Protein AF-A0AAE1AFQ8-F1 (afdb_monomer_lite)

Secondary structure (DSSP, 8-state):
--------B-TTS-TT------S------B-SSEEEES-EEEES-EEEPTT-EEEESSEEEE--EEE-TT-EEEESSEEE---EEE-TT-EEEESSEEE---EEE-TT-EEEESSEEE---EEE-TT-EEEESSEEE---EEE-TT-EEEESSEEE---EEE-TT-EEEESSEEE------EE--

Sequence (185 aa):
MKSLQIQDVSCSQSQGRELLFPLEPDVTNVQCSCINYRHQLKSGEAHVAPGASINYRHQLKSGEAHVAPGASINYRHQLKSGEAHVAPGASINYRHQLKSGEAHVAPGASINYRHQLESGEAHVAPGASINYRHQLKSGEAHVAPGASINYRHQLESGEAHVAPGASINYRHQLQASLGTFTSSQ

pLDDT: mean 79.49, std 20.57, range [28.45, 98.38]

Organism: NCBI:txid231223

Foldseek 3Di:
DDDPAPAEDDQVNAVPDQPPDDDDRQPQEYPHQEHEHAEDEEHAEEEYDANHEYEYAYYEEYAEYEAEANYEYEYAYYEEYHEYEAEANYEYEYAYYEEYHEYEAYANYEYEYAYYEEYEEYEAYANYEYEYAAYEEYEEYEWYANYEYEYAEYEEYYAYEHEPNYYYYYNYYNDYDPHPHPYDD

Structure (mmCIF, N/CA/C/O backbone):
data_AF-A0AAE1AFQ8-F1
#
_entry.id   AF-A0AAE1AFQ8-F1
#
loop_
_atom_site.group_PDB
_atom_site.id
_atom_site.type_symbol
_atom_site.label_atom_id
_atom_site.label_alt_id
_atom_site.label_comp_id
_atom_site.label_asym_id
_atom_site.label_entity_id
_atom_site.label_seq_id
_atom_site.pdbx_PDB_ins_code
_atom_site.Cartn_x
_atom_site.Cartn_y
_atom_site.Cartn_z
_atom_site.occupancy
_atom_site.B_iso_or_equiv
_atom_site.auth_seq_id
_atom_site.auth_comp_id
_atom_site.auth_asym_id
_atom_site.auth_atom_id
_atom_site.pdbx_PDB_model_num
ATOM 1 N N . MET A 1 1 ? 37.938 11.610 6.599 1.00 33.34 1 MET A N 1
ATOM 2 C CA . MET A 1 1 ? 37.429 10.294 6.154 1.00 33.34 1 MET A CA 1
ATOM 3 C C . MET A 1 1 ? 36.402 10.560 5.067 1.00 33.34 1 MET A C 1
ATOM 5 O O . MET A 1 1 ? 35.443 11.265 5.340 1.00 33.34 1 MET A O 1
ATOM 9 N N . LYS A 1 2 ? 36.670 10.152 3.821 1.00 28.45 2 LYS A N 1
ATOM 10 C CA . LYS A 1 2 ? 35.786 10.434 2.680 1.00 28.45 2 LYS A CA 1
ATOM 11 C C . LYS A 1 2 ? 34.570 9.506 2.754 1.00 28.45 2 LYS A C 1
ATOM 13 O O . LYS A 1 2 ? 34.752 8.294 2.821 1.00 28.45 2 LYS A O 1
ATOM 18 N N . SER A 1 3 ? 33.373 10.091 2.786 1.00 29.91 3 SER A N 1
ATOM 19 C CA . SER A 1 3 ? 32.106 9.367 2.663 1.00 29.91 3 SER A CA 1
ATOM 20 C C . SER A 1 3 ? 32.061 8.687 1.293 1.00 29.91 3 SER A C 1
ATOM 22 O O . SER A 1 3 ? 32.299 9.336 0.274 1.00 29.91 3 SER A O 1
ATOM 24 N N . LEU A 1 4 ? 31.841 7.374 1.272 1.00 32.00 4 LEU A N 1
ATOM 25 C CA . LEU A 1 4 ? 31.680 6.596 0.047 1.00 32.00 4 LEU A CA 1
ATOM 26 C C . LEU A 1 4 ? 30.199 6.675 -0.336 1.00 32.00 4 LEU A C 1
ATOM 28 O O . LEU A 1 4 ? 29.401 5.835 0.069 1.00 32.00 4 LEU A O 1
ATOM 32 N N . GLN A 1 5 ? 29.821 7.722 -1.071 1.00 34.59 5 GLN A N 1
ATOM 33 C CA . GLN A 1 5 ? 28.485 7.800 -1.651 1.00 34.59 5 GLN A CA 1
ATOM 34 C C . GLN A 1 5 ? 28.372 6.754 -2.763 1.00 34.59 5 GLN A C 1
ATOM 36 O O . GLN A 1 5 ? 29.058 6.845 -3.781 1.00 34.59 5 GLN A O 1
ATOM 41 N N . ILE A 1 6 ? 27.535 5.735 -2.565 1.00 43.38 6 ILE A N 1
ATOM 42 C CA . ILE A 1 6 ? 27.155 4.815 -3.641 1.00 43.38 6 ILE A CA 1
ATOM 43 C C . ILE A 1 6 ? 26.046 5.518 -4.425 1.00 43.38 6 ILE A C 1
ATOM 45 O O . ILE A 1 6 ? 24.869 5.341 -4.135 1.00 43.38 6 ILE A O 1
ATOM 49 N N . GLN A 1 7 ? 26.453 6.373 -5.364 1.00 39.41 7 GLN A N 1
ATOM 50 C CA . GLN A 1 7 ? 25.541 7.237 -6.123 1.00 39.41 7 GLN A CA 1
ATOM 51 C C . GLN A 1 7 ? 24.680 6.458 -7.129 1.00 39.41 7 GLN A C 1
ATOM 53 O O . GLN A 1 7 ? 23.561 6.879 -7.395 1.00 39.41 7 GLN A O 1
ATOM 58 N N . ASP A 1 8 ? 25.139 5.286 -7.587 1.00 43.97 8 ASP A N 1
ATOM 59 C CA . ASP A 1 8 ? 24.421 4.434 -8.538 1.00 43.97 8 ASP A CA 1
ATOM 60 C C . ASP A 1 8 ? 24.677 2.948 -8.244 1.00 43.97 8 ASP A C 1
ATOM 62 O O . ASP A 1 8 ? 25.793 2.445 -8.406 1.00 43.97 8 ASP A O 1
ATOM 66 N N . VAL A 1 9 ? 23.641 2.202 -7.847 1.00 52.12 9 VAL A N 1
ATOM 67 C CA . VAL A 1 9 ? 23.709 0.731 -7.875 1.00 52.12 9 VAL A CA 1
ATOM 68 C C . VAL A 1 9 ? 23.332 0.288 -9.288 1.00 52.12 9 VAL A C 1
ATOM 70 O O . VAL A 1 9 ? 22.155 0.152 -9.618 1.00 52.12 9 VAL A O 1
ATOM 73 N N . SER A 1 10 ? 24.339 0.089 -10.139 1.00 43.41 10 SER A N 1
ATOM 74 C CA . SER A 1 10 ? 24.179 -0.475 -11.484 1.00 43.41 10 SER A CA 1
ATOM 75 C C . SER A 1 10 ? 24.107 -2.011 -11.440 1.00 43.41 10 SER A C 1
ATOM 77 O O . SER A 1 10 ? 24.691 -2.660 -10.569 1.00 43.41 10 SER A O 1
ATOM 79 N N . CYS A 1 11 ? 23.366 -2.606 -12.385 1.00 43.12 11 CYS A N 1
ATOM 80 C CA . CYS A 1 11 ? 22.942 -4.019 -12.402 1.00 43.12 11 CYS A CA 1
ATOM 81 C C . CYS A 1 11 ? 24.078 -5.064 -12.309 1.00 43.12 11 CYS A C 1
ATOM 83 O O . CYS A 1 11 ? 23.817 -6.230 -12.018 1.00 43.12 11 CYS A O 1
ATOM 85 N N . SER A 1 12 ? 25.338 -4.669 -12.514 1.00 39.94 12 SER A N 1
ATOM 86 C CA . SER A 1 12 ? 26.510 -5.540 -12.371 1.00 39.94 12 SER A CA 1
ATOM 87 C C . SER A 1 12 ? 26.976 -5.735 -10.919 1.00 39.94 12 SER A C 1
ATOM 89 O O . SER A 1 12 ? 27.706 -6.685 -10.649 1.00 39.94 12 SER A O 1
ATOM 91 N N . GLN A 1 13 ? 26.555 -4.886 -9.970 1.00 44.22 13 GLN A N 1
ATOM 92 C CA . GLN A 1 13 ? 26.964 -4.966 -8.556 1.00 44.22 13 GLN A CA 1
ATOM 93 C C . GLN A 1 13 ? 25.905 -5.577 -7.617 1.00 44.22 13 GLN A C 1
ATOM 95 O O . GLN A 1 13 ? 26.198 -5.811 -6.442 1.00 44.22 13 GLN A O 1
ATOM 100 N N . SER A 1 14 ? 24.683 -5.829 -8.103 1.00 42.78 14 SER A N 1
ATOM 101 C CA . SER A 1 14 ? 23.521 -6.202 -7.277 1.00 42.78 14 SER A CA 1
ATOM 102 C C . SER A 1 14 ? 23.152 -7.691 -7.297 1.00 42.78 14 SER A C 1
ATOM 104 O O . SER A 1 14 ? 22.387 -8.130 -6.434 1.00 42.78 14 SER A O 1
ATOM 106 N N . GLN A 1 15 ? 23.715 -8.503 -8.203 1.00 32.16 15 GLN A N 1
ATOM 107 C CA . GLN A 1 15 ? 23.549 -9.959 -8.141 1.00 32.16 15 GLN A CA 1
ATOM 108 C C . GLN A 1 15 ? 24.309 -10.524 -6.928 1.00 32.16 15 GLN A C 1
ATOM 110 O O . GLN A 1 15 ? 25.513 -10.750 -6.969 1.00 32.16 15 GLN A O 1
ATOM 115 N N . GLY A 1 16 ? 23.588 -10.748 -5.825 1.00 39.44 16 GLY A N 1
ATOM 116 C CA . GLY A 1 16 ? 24.068 -11.530 -4.680 1.00 39.44 16 GLY A CA 1
ATOM 117 C C . GLY A 1 16 ? 24.712 -10.751 -3.530 1.00 39.44 16 GLY A C 1
ATOM 118 O O . GLY A 1 16 ? 25.248 -11.375 -2.616 1.00 39.44 16 GLY A O 1
ATOM 119 N N . ARG A 1 17 ? 24.658 -9.413 -3.511 1.00 42.94 17 ARG A N 1
ATOM 120 C CA . ARG A 1 17 ? 25.245 -8.638 -2.407 1.00 42.94 17 ARG A CA 1
ATOM 121 C C . ARG A 1 17 ? 24.265 -8.498 -1.236 1.00 42.94 17 ARG A C 1
ATOM 123 O O . ARG A 1 17 ? 23.442 -7.589 -1.198 1.00 42.94 17 ARG A O 1
ATOM 130 N N . GLU A 1 18 ? 24.386 -9.380 -0.242 1.00 42.50 18 GLU A N 1
ATOM 131 C CA . GLU A 1 18 ? 23.942 -9.077 1.124 1.00 42.50 18 GLU A CA 1
ATOM 132 C C . GLU A 1 18 ? 24.787 -7.897 1.634 1.00 42.50 18 GLU A C 1
ATOM 134 O O . GLU A 1 18 ? 25.893 -8.086 2.138 1.00 42.50 18 GLU A O 1
ATOM 139 N N . LEU A 1 19 ? 24.315 -6.659 1.450 1.00 48.16 19 LEU A N 1
ATOM 140 C CA . LEU A 1 19 ? 24.984 -5.473 1.990 1.00 48.16 19 LEU A CA 1
ATOM 141 C C . LEU A 1 19 ? 24.874 -5.493 3.521 1.00 48.16 19 LEU A C 1
ATOM 143 O O . LEU A 1 19 ? 23.916 -4.995 4.111 1.00 48.16 19 LEU A O 1
ATOM 147 N N . LEU A 1 20 ? 25.849 -6.133 4.161 1.00 38.22 20 LEU A N 1
ATOM 148 C CA . LEU A 1 20 ? 25.987 -6.236 5.606 1.00 38.22 20 LEU A CA 1
ATOM 149 C C . LEU A 1 20 ? 26.914 -5.118 6.115 1.00 38.22 20 LEU A C 1
ATOM 151 O O . LEU A 1 20 ? 28.047 -5.393 6.484 1.00 38.22 20 LEU A O 1
ATOM 155 N N . PHE A 1 21 ? 26.397 -3.879 6.156 1.00 36.19 21 PHE A N 1
ATOM 156 C CA . PHE A 1 21 ? 26.989 -2.681 6.804 1.00 36.19 21 PHE A CA 1
ATOM 157 C C . PHE A 1 21 ? 28.347 -2.177 6.233 1.00 36.19 21 PHE A C 1
ATOM 159 O O . PHE A 1 21 ? 29.116 -2.970 5.700 1.00 36.19 21 PHE A O 1
ATOM 166 N N . PRO A 1 22 ? 28.660 -0.854 6.267 1.00 42.56 22 PRO A N 1
ATOM 167 C CA . PRO A 1 22 ? 28.392 0.116 7.335 1.00 42.56 22 PRO A CA 1
ATOM 168 C C . PRO A 1 22 ? 27.502 1.314 6.942 1.00 42.56 22 PRO A C 1
ATOM 170 O O . PRO A 1 22 ? 27.161 1.511 5.785 1.00 42.56 22 PRO A O 1
ATOM 173 N N . LEU A 1 23 ? 27.096 2.049 7.985 1.00 37.69 23 LEU A N 1
ATOM 174 C CA . LEU A 1 23 ? 26.565 3.421 8.049 1.00 37.69 23 LEU A CA 1
ATOM 175 C C . LEU A 1 23 ? 26.447 4.171 6.699 1.00 37.69 23 LEU A C 1
ATOM 177 O O . LEU A 1 23 ? 27.452 4.583 6.137 1.00 37.69 23 LEU A O 1
ATOM 181 N N . GLU A 1 24 ? 25.197 4.383 6.271 1.00 47.28 24 GLU A N 1
ATOM 182 C CA . GLU A 1 24 ? 24.748 5.310 5.213 1.00 47.28 24 GLU A CA 1
ATOM 183 C C . GLU A 1 24 ? 25.370 5.139 3.812 1.00 47.28 24 GLU A C 1
ATOM 185 O O . GLU A 1 24 ? 26.280 5.869 3.429 1.00 47.28 24 GLU A O 1
ATOM 190 N N . PRO A 1 25 ? 24.768 4.301 2.952 1.00 46.91 25 PRO A N 1
ATOM 191 C CA . PRO A 1 25 ? 24.551 4.684 1.571 1.00 46.91 25 PRO A CA 1
ATOM 192 C C . PRO A 1 25 ? 23.198 5.405 1.483 1.00 46.91 25 PRO A C 1
ATOM 194 O O . PRO A 1 25 ? 22.146 4.778 1.645 1.00 46.91 25 PRO A O 1
ATOM 197 N N . ASP A 1 26 ? 23.215 6.715 1.239 1.00 47.41 26 ASP A N 1
ATOM 198 C CA . ASP A 1 26 ? 22.083 7.354 0.566 1.00 47.41 26 ASP A CA 1
ATOM 199 C C . ASP A 1 26 ? 22.008 6.742 -0.826 1.00 47.41 26 ASP A C 1
ATOM 201 O O . ASP A 1 26 ? 22.938 6.853 -1.624 1.00 47.41 26 ASP A O 1
ATOM 205 N N . VAL A 1 27 ? 20.939 5.994 -1.072 1.00 52.44 27 VAL A N 1
ATOM 206 C CA . VAL A 1 27 ? 20.702 5.364 -2.364 1.00 52.44 27 VAL A CA 1
ATOM 207 C C . VAL A 1 27 ? 19.901 6.364 -3.170 1.00 52.44 27 VAL A C 1
ATOM 209 O O . VAL A 1 27 ? 18.680 6.285 -3.230 1.00 52.44 27 VAL A O 1
ATOM 212 N N . THR A 1 28 ? 20.589 7.321 -3.777 1.00 50.94 28 THR A N 1
ATOM 213 C CA . THR A 1 28 ? 19.934 8.365 -4.569 1.00 50.94 28 THR A CA 1
ATOM 214 C C . THR A 1 28 ? 19.306 7.822 -5.846 1.00 50.94 28 THR A C 1
ATOM 216 O O . THR A 1 28 ? 18.377 8.426 -6.356 1.00 50.94 28 THR A O 1
ATOM 219 N N . ASN A 1 29 ? 19.753 6.685 -6.389 1.00 54.44 29 ASN A N 1
ATOM 220 C CA . ASN A 1 29 ? 19.143 6.154 -7.605 1.00 54.44 29 ASN A CA 1
ATOM 221 C C . ASN A 1 29 ? 19.236 4.628 -7.702 1.00 54.44 29 ASN A C 1
ATOM 223 O O . ASN A 1 29 ? 20.322 4.041 -7.728 1.00 54.44 29 ASN A O 1
ATOM 227 N N . VAL A 1 30 ? 18.081 3.966 -7.771 1.00 59.12 30 VAL A N 1
ATOM 228 C CA . VAL A 1 30 ? 17.986 2.529 -8.040 1.00 59.12 30 VAL A CA 1
ATOM 229 C C . VAL A 1 30 ? 17.624 2.312 -9.499 1.00 59.12 30 VAL A C 1
ATOM 231 O O . VAL A 1 30 ? 16.450 2.335 -9.842 1.00 59.12 30 VAL A O 1
ATOM 234 N N . GLN A 1 31 ? 18.623 2.027 -10.339 1.00 59.31 31 GLN A N 1
ATOM 235 C CA . GLN A 1 31 ? 18.427 1.612 -11.739 1.00 59.31 31 GLN A CA 1
ATOM 236 C C . GLN A 1 31 ? 18.409 0.082 -11.933 1.00 59.31 31 GLN A C 1
ATOM 238 O O . GLN A 1 31 ? 18.295 -0.415 -13.053 1.00 59.31 31 GLN A O 1
ATOM 243 N N . CYS A 1 32 ? 18.540 -0.691 -10.852 1.00 60.47 32 CYS A N 1
ATOM 244 C CA . CYS A 1 32 ? 18.420 -2.149 -10.886 1.00 60.47 32 CYS A CA 1
ATOM 245 C C . CYS A 1 32 ? 16.953 -2.586 -10.879 1.00 60.47 32 CYS A C 1
ATOM 247 O O . CYS A 1 32 ? 16.149 -2.028 -10.139 1.00 60.47 32 CYS A O 1
ATOM 249 N N . SER A 1 33 ? 16.627 -3.663 -11.600 1.00 72.75 33 SER A N 1
ATOM 250 C CA . SER A 1 33 ? 15.279 -4.249 -11.579 1.00 72.75 33 SER A CA 1
ATOM 251 C C . SER A 1 33 ? 14.858 -4.732 -10.185 1.00 72.75 33 SER A C 1
ATOM 253 O O . SER A 1 33 ? 13.677 -4.672 -9.846 1.00 72.75 33 SER A O 1
ATOM 255 N N . CYS A 1 34 ? 15.804 -5.173 -9.347 1.00 77.12 34 CYS A N 1
ATOM 256 C CA . CYS A 1 34 ? 15.524 -5.549 -7.963 1.00 77.12 34 CYS A CA 1
ATOM 257 C C . CYS A 1 34 ? 16.708 -5.330 -7.004 1.00 77.12 34 CYS A C 1
ATOM 259 O O . CYS A 1 34 ? 17.843 -5.686 -7.324 1.00 77.12 34 CYS A O 1
ATOM 261 N N . ILE A 1 35 ? 16.437 -4.828 -5.794 1.00 78.69 35 ILE A N 1
ATOM 262 C CA . ILE A 1 35 ? 17.402 -4.719 -4.685 1.00 78.69 35 ILE A CA 1
ATOM 263 C C . ILE A 1 35 ? 16.796 -5.284 -3.392 1.00 78.69 35 ILE A C 1
ATOM 265 O O . ILE A 1 35 ? 15.616 -5.093 -3.107 1.00 78.69 35 ILE A O 1
ATOM 269 N N . ASN A 1 36 ? 17.607 -5.976 -2.583 1.00 79.69 36 ASN A N 1
ATOM 270 C CA . ASN A 1 36 ? 17.191 -6.520 -1.289 1.00 79.69 36 ASN A CA 1
ATOM 271 C C . ASN A 1 36 ? 18.151 -6.085 -0.170 1.00 79.69 36 ASN A C 1
ATOM 273 O O . ASN A 1 36 ? 19.311 -6.488 -0.147 1.00 79.69 36 ASN A O 1
ATOM 277 N N . TYR A 1 37 ? 17.650 -5.326 0.803 1.00 78.69 37 TYR A N 1
ATOM 278 C CA . TYR A 1 37 ? 18.373 -4.921 2.005 1.00 78.69 37 TYR A CA 1
ATOM 279 C C . TYR A 1 37 ? 17.966 -5.782 3.197 1.00 78.69 37 TYR A C 1
ATOM 281 O O . TYR A 1 37 ? 16.791 -5.871 3.569 1.00 78.69 37 TYR A O 1
ATOM 289 N N . ARG A 1 38 ? 18.949 -6.406 3.852 1.00 74.69 38 ARG A N 1
ATOM 290 C CA . ARG A 1 38 ? 18.697 -7.224 5.045 1.00 74.69 38 ARG A CA 1
ATOM 291 C C . ARG A 1 38 ? 18.568 -6.371 6.306 1.00 74.69 38 ARG A C 1
ATOM 293 O O . ARG A 1 38 ? 17.647 -6.585 7.091 1.00 74.69 38 ARG A O 1
ATOM 300 N N . HIS A 1 39 ? 19.471 -5.412 6.480 1.00 74.19 39 HIS A N 1
ATOM 301 C CA . HIS A 1 39 ? 19.482 -4.484 7.604 1.00 74.19 39 HIS A CA 1
ATOM 302 C C . HIS A 1 39 ? 19.928 -3.109 7.127 1.00 74.19 39 HIS A C 1
ATOM 304 O O . HIS A 1 39 ? 21.002 -2.986 6.547 1.00 74.19 39 HIS A O 1
ATOM 310 N N . GLN A 1 40 ? 19.141 -2.082 7.418 1.00 72.62 40 GLN A N 1
ATOM 311 C CA . GLN A 1 40 ? 19.552 -0.706 7.201 1.00 72.62 40 GLN A CA 1
ATOM 312 C C . GLN A 1 40 ? 19.002 0.200 8.308 1.00 72.62 40 GLN A C 1
ATOM 314 O O . GLN A 1 40 ? 17.856 0.119 8.747 1.00 72.62 40 GLN A O 1
ATOM 319 N N . LEU A 1 41 ? 19.888 1.028 8.855 1.00 71.38 41 LEU A N 1
ATOM 320 C CA . LEU A 1 41 ? 19.572 1.869 10.010 1.00 71.38 41 LEU A CA 1
ATOM 321 C C . LEU A 1 41 ? 18.909 3.176 9.580 1.00 71.38 41 LEU A C 1
ATOM 323 O O . LEU A 1 41 ? 17.944 3.621 10.198 1.00 71.38 41 LEU A O 1
ATOM 327 N N . LYS A 1 42 ? 19.434 3.796 8.529 1.00 71.69 42 LYS A N 1
ATOM 328 C CA . LYS A 1 42 ? 18.934 5.054 7.994 1.00 71.69 42 LYS A CA 1
ATOM 329 C C . LYS A 1 42 ? 19.037 5.046 6.475 1.00 71.69 42 LYS A C 1
ATOM 331 O O . LYS A 1 42 ? 19.986 4.488 5.925 1.00 71.69 42 LYS A O 1
ATOM 336 N N . SER A 1 43 ? 18.053 5.652 5.838 1.00 70.06 43 SER A N 1
ATOM 337 C CA . SER A 1 43 ? 18.138 6.195 4.485 1.00 70.06 43 SER A CA 1
ATOM 338 C C . SER A 1 43 ? 17.709 7.656 4.570 1.00 70.06 43 SER A C 1
ATOM 340 O O . SER A 1 43 ? 16.794 7.951 5.344 1.00 70.06 43 SER A O 1
ATOM 342 N N . GLY A 1 44 ? 18.376 8.551 3.848 1.00 72.94 44 GLY A N 1
ATOM 343 C CA . GLY A 1 44 ? 17.893 9.901 3.591 1.00 72.94 44 GLY A CA 1
ATOM 344 C C . GLY A 1 44 ? 16.848 9.840 2.488 1.00 72.94 44 GLY A C 1
ATOM 345 O O . GLY A 1 44 ? 15.718 9.435 2.756 1.00 72.94 44 GLY A O 1
ATOM 346 N N . GLU A 1 45 ? 17.257 10.176 1.271 1.00 75.44 45 GLU A N 1
ATOM 347 C CA . GLU A 1 45 ? 16.415 10.205 0.074 1.00 75.44 45 GLU A CA 1
ATOM 348 C C . GLU A 1 45 ? 16.638 8.951 -0.785 1.00 75.44 45 GLU A C 1
ATOM 350 O O . GLU A 1 45 ? 17.771 8.490 -0.960 1.00 75.44 45 GLU A O 1
ATOM 355 N N . ALA A 1 46 ? 15.553 8.367 -1.295 1.00 75.62 46 ALA A N 1
ATOM 356 C CA . ALA A 1 46 ? 15.604 7.200 -2.167 1.00 75.62 46 ALA A CA 1
ATOM 357 C C . ALA A 1 46 ? 14.735 7.380 -3.414 1.00 75.62 46 ALA A C 1
ATOM 359 O O . ALA A 1 46 ? 13.521 7.540 -3.301 1.00 75.62 46 ALA A O 1
ATOM 360 N N . HIS A 1 47 ? 15.326 7.244 -4.606 1.00 77.94 47 HIS A N 1
ATOM 361 C CA . HIS A 1 47 ? 14.576 7.200 -5.865 1.00 77.94 47 HIS A CA 1
ATOM 362 C C . HIS A 1 47 ? 14.565 5.787 -6.445 1.00 77.94 47 HIS A C 1
ATOM 364 O O . HIS A 1 47 ? 15.609 5.185 -6.718 1.00 77.94 47 HIS A O 1
ATOM 370 N N . VAL A 1 48 ? 13.363 5.260 -6.663 1.00 81.81 48 VAL A N 1
ATOM 371 C CA . VAL A 1 48 ? 13.143 3.940 -7.257 1.00 81.81 48 VAL A CA 1
ATOM 372 C C . VAL A 1 48 ? 12.773 4.118 -8.719 1.00 81.81 48 VAL A C 1
ATOM 374 O O . VAL A 1 48 ? 11.739 4.717 -9.004 1.00 81.81 48 VAL A O 1
ATOM 377 N N . ALA A 1 49 ? 13.596 3.614 -9.643 1.00 81.38 49 ALA A N 1
ATOM 378 C CA . ALA A 1 49 ? 13.339 3.751 -11.076 1.00 81.38 49 ALA A CA 1
ATOM 379 C C . ALA A 1 49 ? 12.084 2.981 -11.533 1.00 81.38 49 ALA A C 1
ATOM 381 O O . ALA A 1 49 ? 11.644 2.047 -10.854 1.00 81.38 49 ALA A O 1
ATOM 382 N N . PRO A 1 50 ? 11.507 3.331 -12.701 1.00 84.94 50 PRO A N 1
ATOM 383 C CA . PRO A 1 50 ? 10.327 2.655 -13.229 1.00 84.94 50 PRO A CA 1
ATOM 384 C C . PRO A 1 50 ? 10.506 1.136 -13.324 1.00 84.94 50 PRO A C 1
ATOM 386 O O . PRO A 1 50 ? 11.525 0.647 -13.811 1.00 84.94 50 PRO A O 1
ATOM 389 N N . GLY A 1 51 ? 9.508 0.388 -12.853 1.00 81.50 51 GLY A N 1
ATOM 390 C CA . GLY A 1 51 ? 9.522 -1.080 -12.857 1.00 81.50 51 GLY A CA 1
ATOM 391 C C . GLY A 1 51 ? 10.528 -1.743 -11.903 1.00 81.50 51 GLY A C 1
ATOM 392 O O . GLY A 1 51 ? 10.590 -2.972 -11.862 1.00 81.50 51 GLY A O 1
ATOM 393 N N . ALA A 1 52 ? 11.302 -0.978 -11.127 1.00 84.50 52 ALA A N 1
ATOM 394 C CA . ALA A 1 52 ? 12.219 -1.534 -10.139 1.00 84.50 52 ALA A CA 1
ATOM 395 C C . ALA A 1 52 ? 11.484 -1.984 -8.864 1.00 84.50 52 ALA A C 1
ATOM 397 O O . ALA A 1 52 ? 10.416 -1.479 -8.509 1.00 84.50 52 ALA A O 1
ATOM 398 N N . SER A 1 53 ? 12.077 -2.934 -8.142 1.00 84.88 53 SER A N 1
ATOM 399 C CA . SER A 1 53 ? 11.588 -3.387 -6.838 1.00 84.88 53 SER A CA 1
ATOM 400 C C . SER A 1 53 ? 12.668 -3.282 -5.765 1.00 84.88 53 SER A C 1
ATOM 402 O O . SER A 1 53 ? 13.802 -3.715 -5.968 1.00 84.88 53 SER A O 1
ATOM 404 N N . ILE A 1 54 ? 12.325 -2.753 -4.592 1.00 83.94 54 ILE A N 1
ATOM 405 C CA . ILE A 1 54 ? 13.217 -2.734 -3.430 1.00 83.94 54 ILE A CA 1
ATOM 406 C C . ILE A 1 54 ? 12.554 -3.469 -2.273 1.00 83.94 54 ILE A C 1
ATOM 408 O O . ILE A 1 54 ? 11.403 -3.209 -1.932 1.00 83.94 54 ILE A O 1
ATOM 412 N N . ASN A 1 55 ? 13.291 -4.361 -1.619 1.00 85.94 55 ASN A N 1
ATOM 413 C CA . ASN A 1 55 ? 12.814 -5.060 -0.433 1.00 85.94 55 ASN A CA 1
ATOM 414 C C . ASN A 1 55 ? 13.715 -4.771 0.766 1.00 85.94 55 ASN A C 1
ATOM 416 O O . ASN A 1 55 ? 14.907 -5.065 0.743 1.00 85.94 55 ASN A O 1
ATOM 420 N N . TYR A 1 56 ? 13.130 -4.283 1.852 1.00 85.38 56 TYR A N 1
ATOM 421 C CA . TYR A 1 56 ? 13.786 -4.070 3.134 1.00 85.38 56 TYR A CA 1
ATOM 422 C C . TYR A 1 56 ? 13.292 -5.093 4.148 1.00 85.38 56 TYR A C 1
ATOM 424 O O . TYR A 1 56 ? 12.113 -5.132 4.513 1.00 85.38 56 TYR A O 1
ATOM 432 N N . ARG A 1 57 ? 14.193 -5.928 4.667 1.00 81.12 57 ARG A N 1
ATOM 433 C CA . ARG A 1 57 ? 13.846 -6.864 5.740 1.00 81.12 57 ARG A CA 1
ATOM 434 C C . ARG A 1 57 ? 13.771 -6.155 7.094 1.00 81.12 57 ARG A C 1
ATOM 436 O O . ARG A 1 57 ? 12.822 -6.391 7.839 1.00 81.12 57 ARG A O 1
ATOM 443 N N . HIS A 1 58 ? 14.746 -5.306 7.401 1.00 81.31 58 HIS A N 1
ATOM 444 C CA . HIS A 1 58 ? 14.782 -4.504 8.621 1.00 81.31 58 HIS A CA 1
ATOM 445 C C . HIS A 1 58 ? 15.286 -3.101 8.300 1.00 81.31 58 HIS A C 1
ATOM 447 O O . HIS A 1 58 ? 16.450 -2.943 7.940 1.00 81.31 58 HIS A O 1
ATOM 453 N N . GLN A 1 59 ? 14.425 -2.107 8.483 1.00 83.31 59 GLN A N 1
ATOM 454 C CA . GLN A 1 59 ? 14.753 -0.699 8.329 1.00 83.31 59 GLN A CA 1
ATOM 455 C C . GLN A 1 59 ? 14.362 0.057 9.600 1.00 83.31 59 GLN A C 1
ATOM 457 O O . GLN A 1 59 ? 13.247 -0.074 10.104 1.00 83.31 59 GLN A O 1
ATOM 462 N N . LEU A 1 60 ? 15.274 0.845 10.161 1.00 78.00 60 LEU A N 1
ATOM 463 C CA . LEU A 1 60 ? 14.955 1.616 11.364 1.00 78.00 60 LEU A CA 1
ATOM 464 C C . LEU A 1 60 ? 14.324 2.968 10.998 1.00 78.00 60 LEU A C 1
ATOM 466 O O . LEU A 1 60 ? 13.226 3.279 11.454 1.00 78.00 60 LEU A O 1
ATOM 470 N N . LYS A 1 61 ? 14.978 3.777 10.167 1.00 80.62 61 LYS A N 1
ATOM 471 C CA . LYS A 1 61 ? 14.442 5.075 9.736 1.00 80.62 61 LYS A CA 1
ATOM 472 C C . LYS A 1 61 ? 14.596 5.240 8.236 1.00 80.62 61 LYS A C 1
ATOM 474 O O . LYS A 1 61 ? 15.668 4.957 7.719 1.00 80.62 61 LYS A O 1
ATOM 479 N N . SER A 1 62 ? 13.562 5.700 7.553 1.00 82.44 62 SER A N 1
ATOM 480 C CA . SER A 1 62 ? 13.707 6.272 6.213 1.00 82.44 62 SER A CA 1
ATOM 481 C C . SER A 1 62 ? 13.393 7.761 6.262 1.00 82.44 62 SER A C 1
ATOM 483 O O . SER A 1 62 ? 12.594 8.180 7.103 1.00 82.44 62 SER A O 1
ATOM 485 N N . GLY A 1 63 ? 14.058 8.542 5.418 1.00 83.62 63 GLY A N 1
ATOM 486 C CA . GLY A 1 63 ? 13.647 9.888 5.052 1.00 83.62 63 GLY A CA 1
ATOM 487 C C . GLY A 1 63 ? 12.623 9.813 3.927 1.00 83.62 63 GLY A C 1
ATOM 488 O O . GLY A 1 63 ? 11.616 9.116 4.078 1.00 83.62 63 GLY A O 1
ATOM 489 N N . GLU A 1 64 ? 12.910 10.515 2.839 1.00 85.75 64 GLU A N 1
ATOM 490 C CA . GLU A 1 64 ? 12.047 10.681 1.673 1.00 85.75 64 GLU A CA 1
ATOM 491 C C . GLU A 1 64 ? 12.219 9.538 0.663 1.00 85.75 64 GLU A C 1
ATOM 493 O O . GLU A 1 64 ? 13.321 9.025 0.445 1.00 85.75 64 GLU A O 1
ATOM 498 N N . ALA A 1 65 ? 11.119 9.104 0.054 1.00 86.50 65 ALA A N 1
ATOM 499 C CA . ALA A 1 65 ? 11.133 8.088 -0.988 1.00 86.50 65 ALA A CA 1
ATOM 500 C C . ALA A 1 65 ? 10.283 8.511 -2.189 1.00 86.50 65 ALA A C 1
ATOM 502 O O . ALA A 1 65 ? 9.079 8.725 -2.057 1.00 86.50 65 ALA A O 1
ATOM 503 N N . HIS A 1 66 ? 10.879 8.516 -3.379 1.00 88.00 66 HIS A N 1
ATOM 504 C CA . HIS A 1 66 ? 10.178 8.699 -4.646 1.00 88.00 66 HIS A CA 1
ATOM 505 C C . HIS A 1 66 ? 10.079 7.367 -5.382 1.00 88.00 66 HIS A C 1
ATOM 507 O O . HIS A 1 66 ? 11.078 6.796 -5.826 1.00 88.00 66 HIS A O 1
ATOM 513 N N . VAL A 1 67 ? 8.856 6.866 -5.531 1.00 90.69 67 VAL A N 1
ATOM 514 C CA . VAL A 1 67 ? 8.582 5.583 -6.181 1.00 90.69 67 VAL A CA 1
ATOM 515 C C . VAL A 1 67 ? 8.037 5.846 -7.575 1.00 90.69 67 VAL A C 1
ATOM 517 O O . VAL A 1 67 ? 6.897 6.282 -7.710 1.00 90.69 67 VAL A O 1
ATOM 520 N N . ALA A 1 68 ? 8.845 5.612 -8.612 1.00 90.69 68 ALA A N 1
ATOM 521 C CA . ALA A 1 68 ? 8.459 5.883 -9.995 1.00 90.69 68 ALA A CA 1
ATOM 522 C C . ALA A 1 68 ? 7.376 4.910 -10.516 1.00 90.69 68 ALA A C 1
ATOM 524 O O . ALA A 1 68 ? 7.105 3.884 -9.886 1.00 90.69 68 ALA A O 1
ATOM 525 N N . PRO A 1 69 ? 6.747 5.195 -11.674 1.00 91.94 69 PRO A N 1
ATOM 526 C CA . PRO A 1 69 ? 5.642 4.391 -12.186 1.00 91.94 69 PRO A CA 1
ATOM 527 C C . PRO A 1 69 ? 5.964 2.900 -12.313 1.00 91.94 69 PRO A C 1
ATOM 529 O O . PRO A 1 69 ? 7.026 2.507 -12.802 1.00 91.94 69 PRO A O 1
ATOM 532 N N . GLY A 1 70 ? 5.031 2.062 -11.858 1.00 89.06 70 GLY A N 1
ATOM 533 C CA . GLY A 1 70 ? 5.170 0.602 -11.866 1.00 89.06 70 GLY A CA 1
ATOM 534 C C . GLY A 1 70 ? 6.254 0.044 -10.935 1.00 89.06 70 GLY A C 1
ATOM 535 O O . GLY A 1 70 ? 6.469 -1.167 -10.924 1.00 89.06 70 GLY A O 1
ATOM 536 N N . ALA A 1 71 ? 6.946 0.887 -10.165 1.00 90.81 71 ALA A N 1
ATOM 537 C CA . ALA A 1 71 ? 7.927 0.437 -9.192 1.00 90.81 71 ALA A CA 1
ATOM 538 C C . ALA A 1 71 ? 7.263 -0.024 -7.885 1.00 90.81 71 ALA A C 1
ATOM 540 O O . ALA A 1 71 ? 6.097 0.271 -7.600 1.00 90.81 71 ALA A O 1
ATOM 541 N N . SER A 1 72 ? 8.012 -0.769 -7.073 1.00 92.00 72 SER A N 1
ATOM 542 C CA . SER A 1 72 ? 7.518 -1.262 -5.788 1.00 92.00 72 SER A CA 1
ATOM 543 C C . SER A 1 72 ? 8.553 -1.202 -4.676 1.00 92.00 72 SER A C 1
ATOM 545 O O . SER A 1 72 ? 9.732 -1.485 -4.887 1.00 92.00 72 SER A O 1
ATOM 547 N N . ILE A 1 73 ? 8.099 -0.897 -3.460 1.00 91.00 73 ILE A N 1
ATOM 548 C CA . ILE A 1 73 ? 8.909 -1.057 -2.251 1.00 91.00 73 ILE A CA 1
ATOM 549 C C . ILE A 1 73 ? 8.183 -1.956 -1.254 1.00 91.00 73 ILE A C 1
ATOM 551 O O . ILE A 1 73 ? 7.008 -1.757 -0.955 1.00 91.00 73 ILE A O 1
ATOM 555 N N . ASN A 1 74 ? 8.890 -2.932 -0.687 1.00 93.81 74 ASN A N 1
ATOM 556 C CA . ASN A 1 74 ? 8.362 -3.789 0.366 1.00 93.81 74 ASN A CA 1
ATOM 557 C C . ASN A 1 74 ? 9.205 -3.683 1.636 1.00 93.81 74 ASN A C 1
ATOM 559 O O . ASN A 1 74 ? 10.382 -4.033 1.648 1.00 93.81 74 ASN A O 1
ATOM 563 N N . TYR A 1 75 ? 8.579 -3.300 2.741 1.00 93.25 75 TYR A N 1
ATOM 564 C CA . TYR A 1 75 ? 9.177 -3.274 4.068 1.00 93.25 75 TYR A CA 1
ATOM 565 C C . TYR A 1 75 ? 8.598 -4.390 4.930 1.00 93.25 75 TYR A C 1
ATOM 567 O O . TYR A 1 75 ? 7.405 -4.430 5.240 1.00 93.25 75 TYR A O 1
ATOM 575 N N . ARG A 1 76 ? 9.449 -5.309 5.387 1.00 92.06 76 ARG A N 1
ATOM 576 C CA . ARG A 1 76 ? 9.031 -6.344 6.337 1.00 92.06 76 ARG A CA 1
ATOM 577 C C . ARG A 1 76 ? 8.946 -5.790 7.760 1.00 92.06 76 ARG A C 1
ATOM 579 O O . ARG A 1 76 ? 7.981 -6.083 8.461 1.00 92.06 76 ARG A O 1
ATOM 586 N N . HIS A 1 77 ? 9.944 -5.021 8.179 1.00 91.06 77 HIS A N 1
ATOM 587 C CA . HIS A 1 77 ? 9.976 -4.353 9.475 1.00 91.06 77 HIS A CA 1
ATOM 588 C C . HIS A 1 77 ? 10.536 -2.949 9.296 1.00 91.06 77 HIS A C 1
ATOM 590 O O . HIS A 1 77 ? 11.697 -2.806 8.914 1.00 91.06 77 HIS A O 1
ATOM 596 N N . GLN A 1 78 ? 9.724 -1.946 9.603 1.00 92.50 78 GLN A N 1
ATOM 597 C CA . GLN A 1 78 ? 10.097 -0.541 9.563 1.00 92.50 78 GLN A CA 1
ATOM 598 C C . GLN A 1 78 ? 9.676 0.136 10.870 1.00 92.50 78 GLN A C 1
ATOM 600 O O . GLN A 1 78 ? 8.541 -0.011 11.321 1.00 92.50 78 GLN A O 1
ATOM 605 N N . LEU A 1 79 ? 10.584 0.880 11.503 1.00 90.88 79 LEU A N 1
ATOM 606 C CA . LEU A 1 79 ? 10.230 1.615 12.720 1.00 90.88 79 LEU A CA 1
ATOM 607 C C . LEU A 1 79 ? 9.620 2.982 12.382 1.00 90.88 79 LEU A C 1
ATOM 609 O O . LEU A 1 79 ? 8.505 3.273 12.800 1.00 90.88 79 LEU A O 1
ATOM 613 N N . LYS A 1 80 ? 10.319 3.821 11.618 1.00 90.94 80 LYS A N 1
ATOM 614 C CA . LYS A 1 80 ? 9.828 5.160 11.260 1.00 90.94 80 LYS A CA 1
ATOM 615 C C . LYS A 1 80 ? 10.018 5.426 9.776 1.00 90.94 80 LYS A C 1
ATOM 617 O O . LYS A 1 80 ? 11.140 5.268 9.304 1.00 90.94 80 LYS A O 1
ATOM 622 N N . SER A 1 81 ? 8.967 5.815 9.063 1.00 89.50 81 SER A N 1
ATOM 623 C CA . SER A 1 81 ? 9.123 6.406 7.731 1.00 89.50 81 SER A CA 1
ATOM 624 C C . SER A 1 81 ? 9.086 7.931 7.811 1.00 89.50 81 SER A C 1
ATOM 626 O O . SER A 1 81 ? 8.514 8.486 8.754 1.00 89.50 81 SER A O 1
ATOM 628 N N . GLY A 1 82 ? 9.748 8.582 6.861 1.00 91.31 82 GLY A N 1
ATOM 629 C CA . GLY A 1 82 ? 9.535 9.981 6.526 1.00 91.31 82 GLY A CA 1
ATOM 630 C C . GLY A 1 82 ? 8.435 10.088 5.477 1.00 91.31 82 GLY A C 1
ATOM 631 O O . GLY A 1 82 ? 7.418 9.395 5.591 1.00 91.31 82 GLY A O 1
ATOM 632 N N . GLU A 1 83 ? 8.682 10.931 4.485 1.00 94.25 83 GLU A N 1
ATOM 633 C CA . GLU A 1 83 ? 7.785 11.229 3.373 1.00 94.25 83 GLU A CA 1
ATOM 634 C C . GLU A 1 83 ? 7.890 10.190 2.249 1.00 94.25 83 GLU A C 1
ATOM 636 O O . GLU A 1 83 ? 8.949 9.603 2.005 1.00 94.25 83 GLU A O 1
ATOM 641 N N . ALA A 1 84 ? 6.780 9.929 1.566 1.00 94.00 84 ALA A N 1
ATOM 642 C CA . ALA A 1 84 ? 6.755 9.062 0.399 1.00 94.00 84 ALA A CA 1
ATOM 643 C C . ALA A 1 84 ? 5.897 9.656 -0.719 1.00 94.00 84 ALA A C 1
ATOM 645 O O . ALA A 1 84 ? 4.701 9.882 -0.541 1.00 94.00 84 ALA A O 1
ATOM 646 N N . HIS A 1 85 ? 6.478 9.786 -1.908 1.00 95.81 85 HIS A N 1
ATOM 647 C CA . HIS A 1 85 ? 5.767 10.109 -3.140 1.00 95.81 85 HIS A CA 1
ATOM 648 C C . HIS A 1 85 ? 5.625 8.852 -3.993 1.00 95.81 85 HIS A C 1
ATOM 650 O O . HIS A 1 85 ? 6.606 8.303 -4.502 1.00 95.81 85 HIS A O 1
ATOM 656 N N . VAL A 1 86 ? 4.390 8.387 -4.165 1.00 95.94 86 VAL A N 1
ATOM 657 C CA . VAL A 1 86 ? 4.082 7.149 -4.886 1.00 95.94 86 VAL A CA 1
ATOM 658 C C . VAL A 1 86 ? 3.465 7.499 -6.233 1.00 95.94 86 VAL A C 1
ATOM 660 O O . VAL A 1 86 ? 2.319 7.936 -6.290 1.00 95.94 86 VAL A O 1
ATOM 663 N N . ALA A 1 87 ? 4.224 7.329 -7.317 1.00 95.38 87 ALA A N 1
ATOM 664 C CA . ALA A 1 87 ? 3.787 7.665 -8.671 1.00 95.38 87 ALA A CA 1
ATOM 665 C C . ALA A 1 87 ? 2.721 6.684 -9.209 1.00 95.38 87 ALA A C 1
ATOM 667 O O . ALA A 1 87 ? 2.516 5.611 -8.635 1.00 95.38 87 ALA A O 1
ATOM 668 N N . PRO A 1 88 ? 2.041 7.006 -10.327 1.00 94.75 88 PRO A N 1
ATOM 669 C CA . PRO A 1 88 ? 0.957 6.182 -10.852 1.00 94.75 88 PRO A CA 1
ATOM 670 C C . PRO A 1 88 ? 1.336 4.715 -11.075 1.00 94.75 88 PRO A C 1
ATOM 672 O O . PRO A 1 88 ? 2.381 4.399 -11.647 1.00 94.75 88 PRO A O 1
ATOM 675 N N . GLY A 1 89 ? 0.471 3.809 -10.616 1.00 92.12 89 GLY A N 1
ATOM 676 C CA . GLY A 1 89 ? 0.677 2.360 -10.714 1.00 92.12 89 GLY A CA 1
ATOM 677 C C . GLY A 1 89 ? 1.815 1.805 -9.850 1.00 92.12 89 GLY A C 1
ATOM 678 O O . GLY A 1 89 ? 2.085 0.606 -9.907 1.00 92.12 89 GLY A O 1
ATOM 679 N N . ALA A 1 90 ? 2.493 2.640 -9.058 1.00 95.69 90 ALA A N 1
ATOM 680 C CA . ALA A 1 90 ? 3.482 2.182 -8.097 1.00 95.69 90 ALA A CA 1
ATOM 681 C C . ALA A 1 90 ? 2.825 1.679 -6.805 1.00 95.69 90 ALA A C 1
ATOM 683 O O . ALA A 1 90 ? 1.653 1.952 -6.514 1.00 95.69 90 ALA A O 1
ATOM 684 N N . SER A 1 91 ? 3.587 0.923 -6.013 1.00 96.12 91 SER A N 1
ATOM 685 C CA . SER A 1 91 ? 3.087 0.397 -4.743 1.00 96.12 91 SER A CA 1
ATOM 686 C C . SER A 1 91 ? 4.119 0.381 -3.625 1.00 96.12 91 SER A C 1
ATOM 688 O O . SER A 1 91 ? 5.306 0.137 -3.845 1.00 96.12 91 SER A O 1
ATOM 690 N N . ILE A 1 92 ? 3.649 0.587 -2.395 1.00 96.75 92 ILE A N 1
ATOM 691 C CA . ILE A 1 92 ? 4.452 0.361 -1.192 1.00 96.75 92 ILE A CA 1
ATOM 692 C C . ILE A 1 92 ? 3.717 -0.599 -0.260 1.00 96.75 92 ILE A C 1
ATOM 694 O O . ILE A 1 92 ? 2.544 -0.409 0.055 1.00 96.75 92 ILE A O 1
ATOM 698 N N . ASN A 1 93 ? 4.409 -1.631 0.220 1.00 97.88 93 ASN A N 1
ATOM 699 C CA . ASN A 1 93 ? 3.849 -2.595 1.161 1.00 97.88 93 ASN A CA 1
ATOM 700 C C . ASN A 1 93 ? 4.651 -2.630 2.461 1.00 97.88 93 ASN A C 1
ATOM 702 O O . ASN A 1 93 ? 5.842 -2.935 2.469 1.00 97.88 93 ASN A O 1
ATOM 706 N N . TYR A 1 94 ? 3.970 -2.429 3.583 1.00 97.38 94 TYR A N 1
ATOM 707 C CA . TYR A 1 94 ? 4.518 -2.534 4.927 1.00 97.38 94 TYR A CA 1
ATOM 708 C C . TYR A 1 94 ? 3.892 -3.713 5.661 1.00 97.38 94 TYR A C 1
ATOM 710 O O . TYR A 1 94 ? 2.686 -3.769 5.913 1.00 97.38 94 TYR A O 1
ATOM 718 N N . ARG A 1 95 ? 4.716 -4.677 6.074 1.00 96.94 95 ARG A N 1
ATOM 719 C CA . ARG A 1 95 ? 4.244 -5.786 6.910 1.00 96.94 95 ARG A CA 1
ATOM 720 C C . ARG A 1 95 ? 4.136 -5.374 8.377 1.00 96.94 95 ARG A C 1
ATOM 722 O O . ARG A 1 95 ? 3.150 -5.718 9.025 1.00 96.94 95 ARG A O 1
ATOM 729 N N . HIS A 1 96 ? 5.140 -4.676 8.892 1.00 95.69 96 HIS A N 1
ATOM 730 C CA . HIS A 1 96 ? 5.158 -4.144 10.249 1.00 95.69 96 HIS A CA 1
ATOM 731 C C . HIS A 1 96 ? 5.765 -2.747 10.227 1.00 95.69 96 HIS A C 1
ATOM 733 O O . HIS A 1 96 ? 6.946 -2.606 9.910 1.00 95.69 96 HIS A O 1
ATOM 739 N N . GLN A 1 97 ? 4.961 -1.756 10.588 1.00 95.94 97 GLN A N 1
ATOM 740 C CA . GLN A 1 97 ? 5.353 -0.359 10.680 1.00 95.94 97 GLN A CA 1
ATOM 741 C C . GLN A 1 97 ? 4.940 0.196 12.043 1.00 95.94 97 GLN A C 1
ATOM 743 O O . GLN A 1 97 ? 3.807 -0.006 12.482 1.00 95.94 97 GLN A O 1
ATOM 748 N N . LEU A 1 98 ? 5.846 0.901 12.723 1.00 94.50 98 LEU A N 1
ATOM 749 C CA . LEU A 1 98 ? 5.485 1.580 13.968 1.00 94.50 98 LEU A CA 1
ATOM 750 C C . LEU A 1 98 ? 4.899 2.969 13.684 1.00 94.50 98 LEU A C 1
ATOM 752 O O . LEU A 1 98 ? 3.765 3.232 14.059 1.00 94.50 98 LEU A O 1
ATOM 756 N N . LYS A 1 99 ? 5.642 3.845 13.004 1.00 94.62 99 LYS A N 1
ATOM 757 C CA . LYS A 1 99 ? 5.2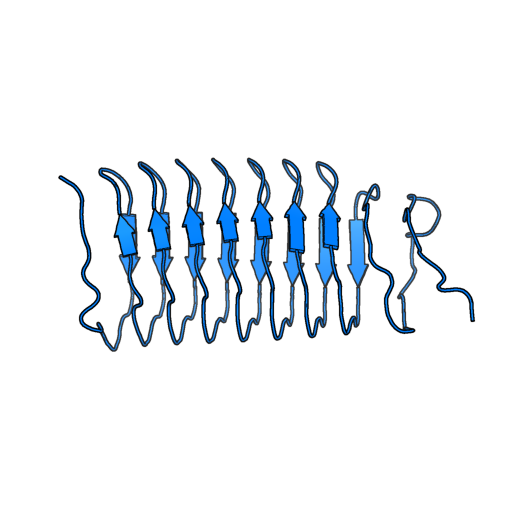02 5.222 12.728 1.00 94.62 99 LYS A CA 1
ATOM 758 C C . LYS A 1 99 ? 5.376 5.562 11.260 1.00 94.62 99 LYS A C 1
ATOM 760 O O . LYS A 1 99 ? 6.500 5.433 10.771 1.00 94.62 99 LYS A O 1
ATOM 765 N N . SER A 1 100 ? 4.315 5.957 10.565 1.00 91.94 100 SER A N 1
ATOM 766 C CA . SER A 1 100 ? 4.473 6.554 9.236 1.00 91.94 100 SER A CA 1
ATOM 767 C C . SER A 1 100 ? 4.647 8.070 9.344 1.00 91.94 100 SER A C 1
ATOM 769 O O . SER A 1 100 ? 4.189 8.677 10.311 1.00 91.94 100 SER A O 1
ATOM 771 N N . GLY A 1 101 ? 5.354 8.650 8.381 1.00 93.56 101 GLY A N 1
ATOM 772 C CA . GLY A 1 101 ? 5.304 10.078 8.092 1.00 93.56 101 GLY A CA 1
ATOM 773 C C . GLY A 1 101 ? 4.185 10.378 7.098 1.00 93.56 101 GLY A C 1
ATOM 774 O O . GLY A 1 101 ? 3.136 9.727 7.142 1.00 93.56 101 GLY A O 1
ATOM 775 N N . GLU A 1 102 ? 4.453 11.337 6.221 1.00 97.19 102 GLU A N 1
ATOM 776 C CA . GLU A 1 102 ? 3.559 11.797 5.161 1.00 97.19 102 GLU A CA 1
ATOM 777 C C . GLU A 1 102 ? 3.604 10.883 3.929 1.00 97.19 102 GLU A C 1
ATOM 779 O O . GLU A 1 102 ? 4.633 10.275 3.614 1.00 97.19 102 GLU A O 1
ATOM 784 N N . ALA A 1 103 ? 2.479 10.759 3.231 1.00 96.31 103 ALA A N 1
ATOM 785 C CA . ALA A 1 103 ? 2.405 10.025 1.978 1.00 96.31 103 ALA A CA 1
ATOM 786 C C . ALA A 1 103 ? 1.549 10.754 0.939 1.00 96.31 103 ALA A C 1
ATOM 788 O O . ALA A 1 103 ? 0.364 11.001 1.158 1.00 96.31 103 ALA A O 1
ATOM 789 N N . HIS A 1 104 ? 2.115 10.974 -0.245 1.00 97.62 104 HIS A N 1
ATOM 790 C CA . HIS A 1 104 ? 1.396 11.428 -1.430 1.00 97.62 104 HIS A CA 1
ATOM 791 C C . HIS A 1 104 ? 1.206 10.258 -2.392 1.00 97.62 104 HIS A C 1
ATOM 793 O O . HIS A 1 104 ? 2.165 9.729 -2.961 1.00 97.62 104 HIS A O 1
ATOM 799 N N . VAL A 1 105 ? -0.044 9.846 -2.587 1.00 97.19 105 VAL A N 1
ATOM 800 C CA . VAL A 1 105 ? -0.396 8.666 -3.381 1.00 97.19 105 VAL A CA 1
ATOM 801 C C . VAL A 1 105 ? -1.050 9.113 -4.683 1.00 97.19 105 VAL A C 1
ATOM 803 O O . VAL A 1 105 ? -2.191 9.571 -4.682 1.00 97.19 105 VAL A O 1
ATOM 806 N N . ALA A 1 106 ? -0.324 8.996 -5.795 1.00 96.31 106 ALA A N 1
ATOM 807 C CA . ALA A 1 106 ? -0.788 9.412 -7.116 1.00 96.31 106 ALA A CA 1
ATOM 808 C C . ALA A 1 106 ? -1.858 8.458 -7.693 1.00 96.31 106 ALA A C 1
ATOM 810 O O . ALA A 1 106 ? -2.034 7.344 -7.193 1.00 96.31 106 ALA A O 1
ATOM 811 N N . PRO A 1 107 ? -2.570 8.850 -8.769 1.00 95.81 107 PRO A N 1
ATOM 812 C CA . PRO A 1 107 ? -3.656 8.051 -9.331 1.00 95.81 107 PRO A CA 1
ATOM 813 C C . PRO A 1 107 ? -3.268 6.607 -9.661 1.00 95.81 107 PRO A C 1
ATOM 815 O O . PRO A 1 107 ? -2.242 6.348 -10.290 1.00 95.81 107 PRO A O 1
ATOM 818 N N . GLY A 1 108 ? -4.099 5.653 -9.237 1.00 92.75 108 GLY A N 1
ATOM 819 C CA . GLY A 1 108 ? -3.866 4.220 -9.444 1.00 92.75 108 GLY A CA 1
ATOM 820 C C . GLY A 1 108 ? -2.699 3.630 -8.643 1.00 92.75 108 GLY A C 1
ATOM 821 O O . GLY A 1 108 ? -2.400 2.447 -8.796 1.00 92.75 108 GLY A O 1
ATOM 822 N N . ALA A 1 109 ? -2.027 4.421 -7.803 1.00 96.88 109 ALA A N 1
ATOM 823 C CA . ALA A 1 109 ? -1.029 3.917 -6.873 1.00 96.88 109 ALA A CA 1
ATOM 824 C C . ALA A 1 109 ? -1.678 3.342 -5.607 1.00 96.88 109 ALA A C 1
ATOM 826 O O . ALA A 1 109 ? -2.845 3.609 -5.291 1.00 96.88 109 ALA A O 1
ATOM 827 N N . SER A 1 110 ? -0.915 2.533 -4.870 1.00 97.19 110 SER A N 1
ATOM 828 C CA . SER A 1 110 ? -1.410 1.933 -3.630 1.00 97.19 110 SER A CA 1
ATOM 829 C C . SER A 1 110 ? -0.373 1.841 -2.521 1.00 97.19 110 SER A C 1
ATOM 831 O O . SER A 1 110 ? 0.807 1.582 -2.760 1.00 97.19 110 SER A O 1
ATOM 833 N N . ILE A 1 111 ? -0.835 1.991 -1.280 1.00 97.94 111 ILE A N 1
ATOM 834 C CA . ILE A 1 111 ? -0.042 1.672 -0.093 1.00 97.94 111 ILE A CA 1
ATOM 835 C C . ILE A 1 111 ? -0.792 0.652 0.760 1.00 97.94 111 ILE A C 1
ATOM 837 O O . ILE A 1 111 ? -1.966 0.830 1.082 1.00 97.94 111 ILE A O 1
ATOM 841 N N . ASN A 1 112 ? -0.116 -0.427 1.152 1.00 98.38 112 ASN A N 1
ATOM 842 C CA . ASN A 1 112 ? -0.708 -1.472 1.982 1.00 98.38 112 ASN A CA 1
ATOM 843 C C . ASN A 1 112 ? 0.060 -1.645 3.290 1.00 98.38 112 ASN A C 1
ATOM 845 O O . ASN A 1 112 ? 1.252 -1.944 3.297 1.00 98.38 112 ASN A O 1
ATOM 849 N N . TYR A 1 113 ? -0.658 -1.573 4.403 1.00 97.94 113 TYR A N 1
ATOM 850 C CA . TYR A 1 113 ? -0.151 -1.801 5.746 1.00 97.94 113 TYR A CA 1
ATOM 851 C C . TYR A 1 113 ? -0.818 -3.029 6.357 1.00 97.94 113 TYR A C 1
ATOM 853 O O . TYR A 1 113 ? -2.032 -3.086 6.564 1.00 97.94 113 TYR A O 1
ATOM 861 N N . ARG A 1 114 ? -0.022 -4.040 6.707 1.00 97.38 114 ARG A N 1
ATOM 862 C CA . ARG A 1 114 ? -0.540 -5.212 7.424 1.00 97.38 114 ARG A CA 1
ATOM 863 C C . ARG A 1 114 ? -0.674 -4.939 8.922 1.00 97.38 114 ARG A C 1
ATOM 865 O O . ARG A 1 114 ? -1.681 -5.319 9.512 1.00 97.38 114 ARG A O 1
ATOM 872 N N . HIS A 1 115 ? 0.334 -4.323 9.525 1.00 96.00 115 HIS A N 1
ATOM 873 C CA . HIS A 1 115 ? 0.329 -3.921 10.926 1.00 96.00 115 HIS A CA 1
ATOM 874 C C . HIS A 1 115 ? 0.971 -2.545 11.042 1.00 96.00 115 HIS A C 1
ATOM 876 O O . HIS A 1 115 ? 2.156 -2.402 10.737 1.00 96.00 115 HIS A O 1
ATOM 882 N N . GLN A 1 116 ? 0.188 -1.575 11.494 1.00 96.38 116 GLN A N 1
ATOM 883 C CA . GLN A 1 116 ? 0.596 -0.194 11.687 1.00 96.38 116 GLN A CA 1
ATOM 884 C C . GLN A 1 116 ? 0.149 0.272 13.073 1.00 96.38 116 GLN A C 1
ATOM 886 O O . GLN A 1 116 ? -1.004 0.070 13.459 1.00 96.38 116 GLN A O 1
ATOM 891 N N . LEU A 1 117 ? 1.061 0.887 13.827 1.00 94.38 117 LEU A N 1
ATOM 892 C CA . LEU A 1 117 ? 0.707 1.473 15.118 1.00 94.38 117 LEU A CA 1
ATOM 893 C C . LEU A 1 117 ? 0.156 2.891 14.935 1.00 94.38 117 LEU A C 1
ATOM 895 O O . LEU A 1 117 ? -0.970 3.159 15.325 1.00 94.38 117 LEU A O 1
ATOM 899 N N . GLU A 1 118 ? 0.916 3.781 14.311 1.00 94.19 118 GLU A N 1
ATOM 900 C CA . GLU A 1 118 ? 0.560 5.199 14.205 1.00 94.19 118 GLU A CA 1
ATOM 901 C C . GLU A 1 118 ? 0.765 5.674 12.772 1.00 94.19 118 GLU A C 1
ATOM 903 O O . GLU A 1 118 ? 1.879 5.558 12.254 1.00 94.19 118 GLU A O 1
ATOM 908 N N . SER A 1 119 ? -0.292 6.141 12.108 1.00 91.62 119 SER A N 1
ATOM 909 C CA . SER A 1 119 ? -0.134 6.784 10.802 1.00 91.62 119 SER A CA 1
ATOM 910 C C . SER A 1 119 ? 0.079 8.290 10.961 1.00 91.62 119 SER A C 1
ATOM 912 O O . SER A 1 119 ? -0.426 8.897 11.903 1.00 91.62 119 SER A O 1
ATOM 914 N N . GLY A 1 120 ? 0.851 8.862 10.045 1.00 93.38 120 GLY A N 1
ATOM 915 C CA . GLY A 1 120 ? 0.940 10.299 9.811 1.00 93.38 120 GLY A CA 1
ATOM 916 C C . GLY A 1 120 ? -0.153 10.765 8.852 1.00 93.38 120 GLY A C 1
ATOM 917 O O . GLY A 1 120 ? -1.253 10.204 8.851 1.00 93.38 120 GLY A O 1
ATOM 918 N N . GLU A 1 121 ? 0.186 11.766 8.047 1.00 96.50 121 GLU A N 1
ATOM 919 C CA . GLU A 1 121 ? -0.683 12.377 7.042 1.00 96.50 121 GLU A CA 1
ATOM 920 C C . GLU A 1 121 ? -0.670 11.606 5.716 1.00 96.50 121 GLU A C 1
A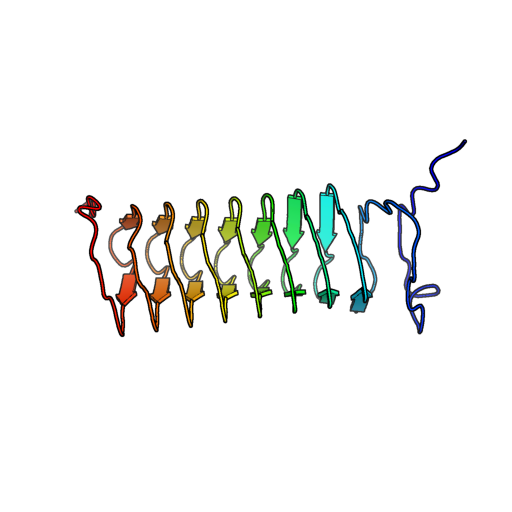TOM 922 O O . GLU A 1 121 ? 0.341 11.012 5.325 1.00 96.50 121 GLU A O 1
ATOM 927 N N . ALA A 1 122 ? -1.801 11.595 5.013 1.00 96.06 122 ALA A N 1
ATOM 928 C CA . ALA A 1 122 ? -1.899 11.006 3.687 1.00 96.06 122 ALA A CA 1
ATOM 929 C C . ALA A 1 122 ? -2.741 11.856 2.730 1.00 96.06 122 ALA A C 1
ATOM 931 O O . ALA A 1 122 ? -3.911 12.129 2.991 1.00 96.06 122 ALA A O 1
ATOM 932 N N . HIS A 1 123 ? -2.191 12.149 1.554 1.00 97.38 123 HIS A N 1
ATOM 933 C CA . HIS A 1 123 ? -2.915 12.726 0.425 1.00 97.38 123 HIS A CA 1
ATOM 934 C C . HIS A 1 123 ? -3.148 11.655 -0.639 1.00 97.38 123 HIS A C 1
ATOM 936 O O . HIS A 1 123 ? -2.209 11.145 -1.254 1.00 97.38 123 HIS A O 1
ATOM 942 N N . VAL A 1 124 ? -4.412 11.308 -0.869 1.00 96.88 124 VAL A N 1
ATOM 943 C CA . VAL A 1 124 ? -4.806 10.197 -1.739 1.00 96.88 124 VAL A CA 1
ATOM 944 C C . VAL A 1 124 ? -5.498 10.743 -2.984 1.00 96.88 124 VAL A C 1
ATOM 946 O O . VAL A 1 124 ? -6.630 11.220 -2.918 1.00 96.88 124 VAL A O 1
ATOM 949 N N . ALA A 1 125 ? -4.808 10.686 -4.124 1.00 96.06 125 ALA A N 1
ATOM 950 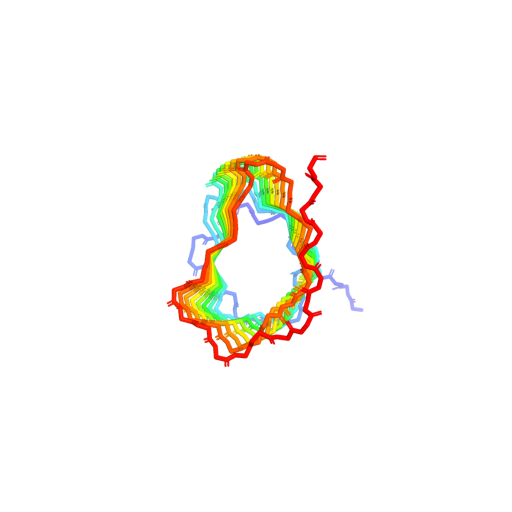C CA . ALA A 1 125 ? -5.296 11.192 -5.404 1.00 96.06 125 ALA A CA 1
ATOM 951 C C . ALA A 1 125 ? -6.388 10.287 -6.020 1.00 96.06 125 ALA A C 1
ATOM 953 O O . ALA A 1 125 ? -6.545 9.137 -5.602 1.00 96.06 125 ALA A O 1
ATOM 954 N N . PRO A 1 126 ? -7.132 10.757 -7.042 1.00 95.06 126 PRO A N 1
ATOM 955 C CA . PRO A 1 126 ? -8.231 9.997 -7.637 1.00 95.06 126 PRO A CA 1
ATOM 956 C C . PRO A 1 126 ? -7.841 8.585 -8.082 1.00 95.06 126 PRO A C 1
ATOM 958 O O . PRO A 1 126 ? -6.833 8.387 -8.759 1.00 95.06 126 PRO A O 1
ATOM 961 N N . GLY A 1 127 ? -8.647 7.591 -7.705 1.00 93.12 127 GLY A N 1
ATOM 962 C CA . GLY A 1 127 ? -8.407 6.181 -8.033 1.00 93.12 127 GLY A CA 1
ATOM 963 C C . GLY A 1 127 ? -7.233 5.532 -7.291 1.00 93.12 127 GLY A C 1
ATOM 964 O O . GLY A 1 127 ? -6.927 4.369 -7.547 1.00 93.12 127 GLY A O 1
ATOM 965 N N . ALA A 1 128 ? -6.561 6.251 -6.390 1.00 96.88 128 ALA A N 1
ATOM 966 C CA . ALA A 1 128 ? -5.551 5.680 -5.511 1.00 96.88 128 ALA A CA 1
ATOM 967 C C . ALA A 1 128 ? -6.181 5.023 -4.274 1.00 96.88 128 ALA A C 1
ATOM 969 O O . ALA A 1 128 ? -7.340 5.278 -3.921 1.00 96.88 128 ALA A O 1
ATOM 970 N N . SER A 1 129 ? -5.412 4.160 -3.604 1.00 96.75 129 SER A N 1
ATOM 971 C CA . SER A 1 129 ? -5.899 3.482 -2.400 1.00 96.75 129 SER A CA 1
ATOM 972 C C . SER A 1 129 ? -4.854 3.303 -1.307 1.00 96.75 129 SER A C 1
ATOM 974 O O . SER A 1 129 ? -3.678 3.050 -1.575 1.00 96.75 129 SER A O 1
ATOM 976 N N . ILE A 1 130 ? -5.307 3.368 -0.056 1.00 97.88 130 ILE A N 1
ATOM 977 C CA . ILE A 1 130 ? -4.519 2.945 1.103 1.00 97.88 130 ILE A CA 1
ATOM 978 C C . ILE A 1 130 ? -5.290 1.875 1.871 1.00 97.88 130 ILE A C 1
ATOM 980 O O . ILE A 1 130 ? -6.453 2.062 2.225 1.00 97.88 130 ILE A O 1
ATOM 984 N N . ASN A 1 131 ? -4.650 0.742 2.154 1.00 98.12 131 ASN A N 1
ATOM 985 C CA . ASN A 1 131 ? -5.284 -0.366 2.863 1.00 98.12 131 ASN A CA 1
ATOM 986 C C . ASN A 1 131 ? -4.547 -0.692 4.159 1.00 98.12 131 ASN A C 1
ATOM 988 O O . ASN A 1 131 ? -3.371 -1.051 4.149 1.00 98.12 131 ASN A O 1
ATOM 992 N N . TYR A 1 132 ? -5.274 -0.676 5.269 1.00 97.31 132 TYR A N 1
ATOM 993 C CA . TYR A 1 132 ? -4.802 -1.054 6.592 1.00 97.31 132 TYR A CA 1
ATOM 994 C C . TYR A 1 132 ? -5.513 -2.316 7.069 1.00 97.31 132 TYR A C 1
ATOM 996 O O . TYR A 1 132 ? -6.731 -2.353 7.263 1.00 97.31 132 TYR A O 1
ATOM 1004 N N . ARG A 1 133 ? -4.754 -3.383 7.323 1.00 96.62 133 ARG A N 1
ATOM 1005 C CA . ARG A 1 133 ? -5.317 -4.599 7.923 1.00 96.62 133 ARG A CA 1
ATOM 1006 C C . ARG A 1 133 ? -5.478 -4.456 9.436 1.00 96.62 133 ARG A C 1
ATOM 1008 O O . ARG A 1 133 ? -6.504 -4.865 9.970 1.00 96.62 133 ARG A O 1
ATOM 1015 N N . HIS A 1 134 ? -4.474 -3.910 10.111 1.00 94.75 134 HIS A N 1
ATOM 1016 C CA . HIS A 1 134 ? -4.503 -3.627 11.543 1.00 94.75 134 HIS A CA 1
ATOM 1017 C C . HIS A 1 134 ? -3.854 -2.267 11.787 1.00 94.75 134 HIS A C 1
ATOM 1019 O O . HIS A 1 134 ? -2.652 -2.127 11.558 1.00 94.75 134 HIS A O 1
ATOM 1025 N N . GLN A 1 135 ? -4.653 -1.311 12.251 1.00 94.56 135 GLN A N 1
ATOM 1026 C CA . GLN A 1 135 ? -4.249 0.041 12.615 1.00 94.56 135 GLN A CA 1
ATOM 1027 C C . GLN A 1 135 ? -4.568 0.280 14.090 1.00 94.56 135 GLN A C 1
ATOM 1029 O O . GLN A 1 135 ? -5.687 0.000 14.518 1.00 94.56 135 GLN A O 1
ATOM 1034 N N . LEU A 1 136 ? -3.623 0.812 14.867 1.00 91.62 136 LEU A N 1
ATOM 1035 C CA . LEU A 1 136 ? -3.958 1.288 16.210 1.00 91.62 136 LEU A CA 1
ATOM 1036 C C . LEU A 1 136 ? -4.515 2.711 16.145 1.00 91.62 136 LEU A C 1
ATOM 1038 O O . LEU A 1 136 ? -5.668 2.907 16.492 1.00 91.62 136 LEU A O 1
ATOM 1042 N N . LYS A 1 137 ? -3.740 3.670 15.638 1.00 91.31 137 LYS A N 1
ATOM 1043 C CA . LYS A 1 137 ? -4.112 5.087 15.616 1.00 91.31 137 LYS A CA 1
ATOM 1044 C C . LYS A 1 137 ? -3.928 5.694 14.237 1.00 91.31 137 LYS A C 1
ATOM 1046 O O . LYS A 1 137 ? -2.805 5.706 13.730 1.00 91.31 137 LYS A O 1
ATOM 1051 N N . SER A 1 138 ? -5.007 6.159 13.625 1.00 88.31 138 SER A N 1
ATOM 1052 C CA . SER A 1 138 ? -4.915 6.916 12.375 1.00 88.31 138 SER A CA 1
ATOM 1053 C C . SER A 1 138 ? -4.535 8.376 12.626 1.00 88.31 138 SER A C 1
ATOM 1055 O O . SER A 1 138 ? -4.883 8.952 13.654 1.00 88.31 138 SER A O 1
ATOM 1057 N N . GLY A 1 139 ? -3.806 8.940 11.673 1.00 90.31 139 GLY A N 1
ATOM 1058 C CA . GLY A 1 139 ? -3.515 10.361 11.523 1.00 90.31 139 GLY A CA 1
ATOM 1059 C C . GLY A 1 139 ? -4.498 11.022 10.559 1.00 90.31 139 GLY A C 1
ATOM 1060 O O . GLY A 1 139 ? -5.630 10.557 10.417 1.00 90.31 139 GLY A O 1
ATOM 1061 N N . GLU A 1 140 ? -4.053 12.095 9.915 1.00 93.94 140 GLU A N 1
ATOM 1062 C CA . GLU A 1 140 ? -4.854 12.891 8.986 1.00 93.94 140 GLU A CA 1
ATOM 1063 C C . GLU A 1 140 ? -4.884 12.285 7.576 1.00 93.94 140 GLU A C 1
ATOM 1065 O O . GLU A 1 140 ? -3.915 11.676 7.116 1.00 93.94 140 GLU A O 1
ATOM 1070 N N . ALA A 1 141 ? -6.007 12.434 6.876 1.00 93.44 141 ALA A N 1
ATOM 1071 C CA . ALA A 1 141 ? -6.123 12.013 5.489 1.00 93.44 141 ALA A CA 1
ATOM 1072 C C . ALA A 1 141 ? -6.941 12.987 4.636 1.00 93.44 141 ALA A C 1
ATOM 1074 O O . ALA A 1 141 ? -8.081 13.312 4.962 1.00 93.44 141 ALA A O 1
ATOM 1075 N N . HIS A 1 142 ? -6.415 13.333 3.465 1.00 95.50 142 HIS A N 1
ATOM 1076 C CA . HIS A 1 142 ? -7.135 14.021 2.398 1.00 95.50 142 HIS A CA 1
ATOM 1077 C C . HIS A 1 142 ? -7.412 13.044 1.258 1.00 95.50 142 HIS A C 1
ATOM 1079 O O . HIS A 1 142 ? -6.489 12.544 0.611 1.00 95.50 142 HIS A O 1
ATOM 1085 N N . VAL A 1 143 ? -8.687 12.761 0.998 1.00 94.50 143 VAL A N 1
ATOM 1086 C CA . VAL A 1 143 ? -9.110 11.718 0.058 1.00 94.50 143 VAL A CA 1
ATOM 1087 C C . VAL A 1 143 ? -9.866 12.347 -1.109 1.00 94.50 143 VAL A C 1
ATOM 1089 O O . VAL A 1 143 ? -10.977 12.855 -0.949 1.00 94.50 143 VAL A O 1
ATOM 1092 N N . ALA A 1 144 ? -9.251 12.323 -2.292 1.00 94.12 144 ALA A N 1
ATOM 1093 C CA . ALA A 1 144 ? -9.805 12.889 -3.518 1.00 94.12 144 ALA A CA 1
ATOM 1094 C C . ALA A 1 144 ? -10.915 12.004 -4.129 1.00 94.12 144 ALA A C 1
ATOM 1096 O O . ALA A 1 144 ? -11.002 10.816 -3.807 1.00 94.12 144 ALA A O 1
ATOM 1097 N N . PRO A 1 145 ? -11.748 12.534 -5.048 1.00 92.62 145 PRO A N 1
ATOM 1098 C CA . PRO A 1 145 ? -12.849 11.782 -5.654 1.00 92.62 145 PRO A CA 1
ATOM 1099 C C . PRO A 1 145 ? -12.407 10.446 -6.261 1.00 92.62 145 PRO A C 1
ATOM 1101 O O . PRO A 1 145 ? -11.406 10.374 -6.973 1.00 92.62 145 PRO A O 1
ATOM 1104 N N . GLY A 1 146 ? -13.154 9.375 -5.987 1.00 91.69 146 GLY A N 1
ATOM 1105 C CA . GLY A 1 146 ? -12.846 8.027 -6.470 1.00 91.69 146 GLY A CA 1
ATOM 1106 C C . GLY A 1 146 ? -11.656 7.351 -5.781 1.00 91.69 146 GLY A C 1
ATOM 1107 O O . GLY A 1 146 ? -11.313 6.227 -6.143 1.00 91.69 146 GLY A O 1
ATOM 1108 N N . ALA A 1 147 ? -11.012 8.000 -4.810 1.00 95.50 147 ALA A N 1
ATOM 1109 C CA . ALA A 1 147 ? -9.992 7.380 -3.977 1.00 95.50 147 ALA A CA 1
ATOM 1110 C C . ALA A 1 147 ? -10.605 6.658 -2.768 1.00 95.50 147 ALA A C 1
ATOM 1112 O O . ALA A 1 147 ? -11.754 6.904 -2.379 1.00 95.50 147 ALA A O 1
ATOM 1113 N N . SER A 1 148 ? -9.835 5.747 -2.166 1.00 94.94 148 SER A N 1
ATOM 1114 C CA . SER A 1 148 ? -10.309 4.981 -1.010 1.00 94.94 148 SER A CA 1
ATOM 1115 C C . SER A 1 148 ? -9.253 4.745 0.065 1.00 94.94 148 SER A C 1
ATOM 1117 O O . SER A 1 148 ? -8.088 4.478 -0.228 1.00 94.94 148 SER A O 1
ATOM 1119 N N . ILE A 1 149 ? -9.685 4.772 1.325 1.00 95.88 149 ILE A N 1
ATOM 1120 C CA . ILE A 1 149 ? -8.908 4.245 2.449 1.00 95.88 149 ILE A CA 1
ATOM 1121 C C . ILE A 1 149 ? -9.712 3.139 3.128 1.00 95.88 149 ILE A C 1
ATOM 1123 O O . ILE A 1 149 ? -10.853 3.345 3.534 1.00 95.88 149 ILE A O 1
ATOM 1127 N N . ASN A 1 150 ? -9.129 1.951 3.269 1.00 96.12 150 ASN A N 1
ATOM 1128 C CA . ASN A 1 150 ? -9.818 0.800 3.848 1.00 96.12 150 ASN A CA 1
ATOM 1129 C C . ASN A 1 150 ? -9.127 0.325 5.122 1.00 96.12 150 ASN A C 1
ATOM 1131 O O . ASN A 1 150 ? -7.962 -0.064 5.101 1.00 96.12 150 ASN A O 1
ATOM 1135 N N . TYR A 1 151 ? -9.880 0.258 6.213 1.00 94.62 151 TYR A N 1
ATOM 1136 C CA . TYR A 1 151 ? -9.442 -0.263 7.498 1.00 94.62 151 TYR A CA 1
ATOM 1137 C C . TYR A 1 151 ? -10.201 -1.544 7.831 1.00 94.62 151 TYR A C 1
ATOM 1139 O O . TYR A 1 151 ? -11.419 -1.556 8.029 1.00 94.62 151 TYR A O 1
ATOM 1147 N N . ARG A 1 152 ? -9.480 -2.660 7.949 1.00 93.81 152 ARG A N 1
ATOM 1148 C CA . ARG A 1 152 ? -10.089 -3.914 8.410 1.00 93.81 152 ARG A CA 1
ATOM 1149 C C . ARG A 1 152 ? -10.265 -3.928 9.928 1.00 93.81 152 ARG A C 1
ATOM 1151 O O . ARG A 1 152 ? -11.307 -4.361 10.405 1.00 93.81 152 ARG A O 1
ATOM 1158 N N . HIS A 1 153 ? -9.255 -3.489 10.669 1.00 91.88 153 HIS A N 1
ATOM 1159 C CA . HIS A 1 153 ? -9.300 -3.352 12.122 1.00 91.88 153 HIS A CA 1
ATOM 1160 C C . HIS A 1 153 ? -8.624 -2.041 12.513 1.00 91.88 153 HIS A C 1
ATOM 1162 O O . HIS A 1 153 ? -7.448 -1.860 12.192 1.00 91.88 153 HIS A O 1
ATOM 1168 N N . GLN A 1 154 ? -9.350 -1.171 13.208 1.00 91.31 154 GLN A N 1
ATOM 1169 C CA . GLN A 1 154 ? -8.858 0.106 13.713 1.00 91.31 154 GLN A CA 1
ATOM 1170 C C . GLN A 1 154 ? -9.257 0.282 15.182 1.00 91.31 154 GLN A C 1
ATOM 1172 O O . GLN A 1 154 ? -10.393 -0.021 15.552 1.00 91.31 154 GLN A O 1
ATOM 1177 N N . LEU A 1 155 ? -8.333 0.757 16.021 1.00 88.56 155 LEU A N 1
ATOM 1178 C CA . LEU A 1 155 ? -8.677 1.151 17.388 1.00 88.56 155 LEU A CA 1
ATOM 1179 C C . LEU A 1 155 ? -9.170 2.599 17.420 1.00 88.56 155 LEU A C 1
ATOM 1181 O O . LEU A 1 155 ? -10.324 2.801 17.763 1.00 88.56 155 LEU A O 1
ATOM 1185 N N . GLU A 1 156 ? -8.343 3.557 17.006 1.00 86.88 156 GLU A N 1
ATOM 1186 C CA . GLU A 1 156 ? -8.613 4.998 17.046 1.00 86.88 156 GLU A CA 1
ATOM 1187 C C . GLU A 1 156 ? -8.605 5.607 15.637 1.00 86.88 156 GLU A C 1
ATOM 1189 O O . GLU A 1 156 ? -7.652 5.426 14.866 1.00 86.88 156 GLU A O 1
ATOM 1194 N N . SER A 1 157 ? -9.659 6.358 15.312 1.00 84.38 157 SER A N 1
ATOM 1195 C CA . SER A 1 157 ? -9.711 7.200 14.113 1.00 84.38 157 SER A CA 1
ATOM 1196 C C . SER A 1 157 ? -8.895 8.484 14.266 1.00 84.38 157 SER A C 1
ATOM 1198 O O . SER A 1 157 ? -8.760 9.023 15.366 1.00 84.38 157 SER A O 1
ATOM 1200 N N . GLY A 1 158 ? -8.394 8.977 13.135 1.00 86.06 158 GLY A N 1
ATOM 1201 C CA . GLY A 1 158 ? -7.845 10.322 12.991 1.00 86.06 158 GLY A CA 1
ATOM 1202 C C . GLY A 1 158 ? -8.810 11.227 12.228 1.00 86.06 158 GLY A C 1
ATOM 1203 O O . GLY A 1 158 ? -9.985 10.886 12.055 1.00 86.06 158 GLY A O 1
ATOM 1204 N N . GLU A 1 159 ? -8.311 12.369 11.773 1.00 88.94 159 GLU A N 1
ATOM 1205 C CA . GLU A 1 159 ? -9.079 13.334 10.986 1.00 88.94 159 GLU A CA 1
ATOM 1206 C C . GLU A 1 159 ? -9.077 12.959 9.503 1.00 88.94 159 GLU A C 1
ATOM 1208 O O . GLU A 1 159 ? -8.124 12.373 8.988 1.00 88.94 159 GLU A O 1
ATOM 1213 N N . ALA A 1 160 ? -10.175 13.252 8.808 1.00 88.06 160 ALA A N 1
ATOM 1214 C CA . ALA A 1 160 ? -10.267 12.977 7.385 1.00 88.06 160 ALA A CA 1
ATOM 1215 C C . ALA A 1 160 ? -11.120 14.010 6.646 1.00 88.06 160 ALA A C 1
ATOM 1217 O O . ALA A 1 160 ? -12.275 14.264 7.000 1.00 88.06 160 ALA A O 1
ATOM 1218 N N . HIS A 1 161 ? -10.563 14.513 5.550 1.00 92.06 161 HIS A N 1
ATOM 1219 C CA . HIS A 1 161 ? -11.228 15.339 4.555 1.00 92.06 161 HIS A CA 1
ATOM 1220 C C . HIS A 1 161 ? -11.538 14.479 3.333 1.00 92.06 161 HIS A C 1
ATOM 1222 O O . HIS A 1 161 ? -10.635 14.035 2.621 1.00 92.06 161 HIS A O 1
ATOM 1228 N N . VAL A 1 162 ? -12.821 14.212 3.097 1.00 90.75 162 VAL A N 1
ATOM 1229 C CA . VAL A 1 162 ? -13.267 13.235 2.096 1.00 90.75 162 VAL A CA 1
ATOM 1230 C C . VAL A 1 162 ? -14.098 13.953 1.043 1.00 90.75 162 VAL A C 1
ATOM 1232 O O . VAL A 1 162 ? -15.201 14.422 1.326 1.00 90.75 162 VAL A O 1
ATOM 1235 N N . ALA A 1 163 ? -13.559 14.045 -0.171 1.00 89.94 163 ALA A N 1
ATOM 1236 C CA . ALA A 1 163 ? -14.247 14.665 -1.294 1.00 89.94 163 ALA A CA 1
ATOM 1237 C C . ALA A 1 163 ? -15.459 13.825 -1.756 1.00 89.94 163 ALA A C 1
ATOM 1239 O O . ALA A 1 163 ? -15.494 12.609 -1.533 1.00 89.94 163 ALA A O 1
ATOM 1240 N N . PRO A 1 164 ? -16.435 14.421 -2.463 1.00 87.69 164 PRO A N 1
ATOM 1241 C CA . PRO A 1 164 ? -17.534 13.674 -3.068 1.00 87.69 164 PRO A CA 1
ATOM 1242 C C . PRO A 1 164 ? -17.049 12.489 -3.911 1.00 87.69 164 PRO A C 1
ATOM 1244 O O . PRO A 1 164 ? -16.152 12.617 -4.744 1.00 87.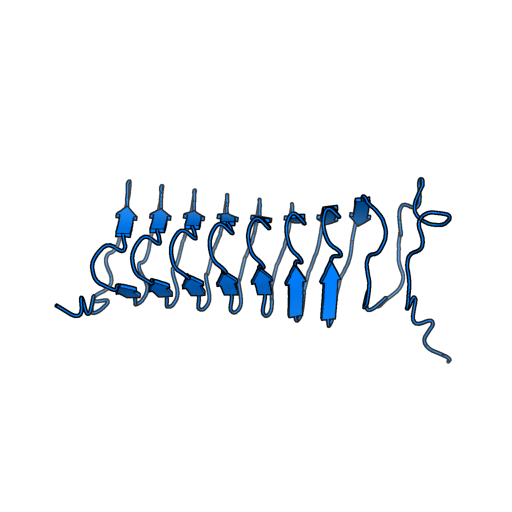69 164 PRO A O 1
ATOM 1247 N N . GLY A 1 165 ? -17.646 11.316 -3.691 1.00 87.62 165 GLY A N 1
ATOM 1248 C CA . GLY A 1 165 ? -17.287 10.083 -4.399 1.00 87.62 165 GLY A CA 1
ATOM 1249 C C . GLY A 1 165 ? -15.995 9.411 -3.921 1.00 87.62 165 GLY A C 1
ATOM 1250 O O . GLY A 1 165 ? -15.604 8.394 -4.489 1.00 87.62 165 GLY A O 1
ATOM 1251 N N . ALA A 1 166 ? -15.322 9.946 -2.901 1.00 92.19 166 ALA A N 1
ATOM 1252 C CA . ALA A 1 166 ? -14.280 9.242 -2.162 1.00 92.19 166 ALA A CA 1
ATOM 1253 C C . ALA A 1 166 ? -14.882 8.355 -1.058 1.00 92.19 166 ALA A C 1
ATOM 1255 O O . ALA A 1 166 ? -16.035 8.534 -0.660 1.00 92.19 166 ALA A O 1
ATOM 1256 N N . SER A 1 167 ? -14.108 7.396 -0.541 1.00 90.75 167 SER A N 1
ATOM 1257 C CA . SER A 1 167 ? -14.581 6.516 0.537 1.00 90.75 167 SER A CA 1
ATOM 1258 C C . SER A 1 167 ? -13.528 6.233 1.603 1.00 90.75 167 SER A C 1
ATOM 1260 O O . SER A 1 167 ? -12.352 6.022 1.309 1.00 90.75 167 SER A O 1
ATOM 1262 N N . ILE A 1 168 ? -13.975 6.171 2.857 1.00 92.12 168 ILE A N 1
ATOM 1263 C CA . ILE A 1 168 ? -13.210 5.573 3.949 1.00 92.12 168 ILE A CA 1
ATOM 1264 C C . ILE A 1 168 ? -14.064 4.476 4.573 1.00 92.12 168 ILE A C 1
ATOM 1266 O O . ILE A 1 168 ? -15.148 4.744 5.085 1.00 92.12 168 ILE A O 1
ATOM 1270 N N . ASN A 1 169 ? -13.583 3.236 4.511 1.00 91.94 169 ASN A N 1
ATOM 1271 C CA . ASN A 1 169 ? -14.337 2.066 4.949 1.00 91.94 169 ASN A CA 1
ATOM 1272 C C . ASN A 1 169 ? -13.718 1.449 6.200 1.00 91.94 169 ASN A C 1
ATOM 1274 O O . ASN A 1 169 ? -12.523 1.150 6.225 1.00 91.94 169 ASN A O 1
ATOM 1278 N N . TYR A 1 170 ? -14.555 1.164 7.195 1.00 90.00 170 TYR A N 1
ATOM 1279 C CA . TYR A 1 170 ? -14.163 0.504 8.438 1.00 90.00 170 TYR A CA 1
ATOM 1280 C C . TYR A 1 170 ? -14.933 -0.803 8.600 1.00 90.00 170 TYR A C 1
ATOM 1282 O O . TYR A 1 170 ? -16.160 -0.808 8.644 1.00 90.00 170 TYR A O 1
ATOM 1290 N N . ARG A 1 171 ? -14.224 -1.933 8.709 1.00 90.75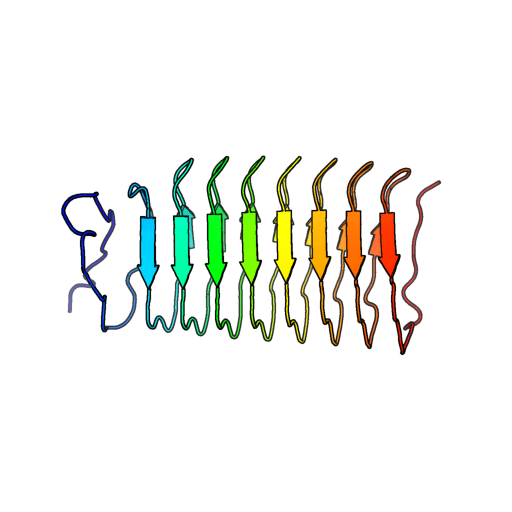 171 ARG A N 1
ATOM 1291 C CA . ARG A 1 171 ? -14.869 -3.227 8.999 1.00 90.75 171 ARG A CA 1
ATOM 1292 C C . ARG A 1 171 ? -15.035 -3.466 10.500 1.00 90.75 171 ARG A C 1
ATOM 1294 O O . ARG A 1 171 ? -16.050 -4.005 10.927 1.00 90.75 171 ARG A O 1
ATOM 1301 N N . HIS A 1 172 ? -14.030 -3.094 11.288 1.00 87.25 172 HIS A N 1
ATOM 1302 C CA . HIS A 1 172 ? -14.050 -3.188 12.744 1.00 87.25 172 HIS A CA 1
ATOM 1303 C C . HIS A 1 172 ? -13.361 -1.954 13.334 1.00 87.25 172 HIS A C 1
ATOM 1305 O O . HIS A 1 172 ? -12.162 -1.773 13.111 1.00 87.25 172 HIS A O 1
ATOM 1311 N N . GLN A 1 173 ? -14.107 -1.142 14.085 1.00 83.25 173 GLN A N 1
ATOM 1312 C CA . GLN A 1 173 ? -13.622 0.068 14.751 1.00 83.25 173 GLN A CA 1
ATOM 1313 C C . GLN A 1 173 ? -14.051 0.053 16.222 1.00 83.25 173 GLN A C 1
ATOM 1315 O O . GLN A 1 173 ? -15.194 -0.293 16.519 1.00 83.25 173 GLN A O 1
ATOM 1320 N N . LEU A 1 174 ? -13.130 0.370 17.134 1.00 76.62 174 LEU A N 1
ATOM 1321 C CA . LEU A 1 174 ? -13.361 0.270 18.583 1.00 76.62 174 LEU A CA 1
ATOM 1322 C C . LEU A 1 174 ? -13.567 1.633 19.260 1.00 76.62 174 LEU A C 1
ATOM 1324 O O . LEU A 1 174 ? -14.363 1.726 20.190 1.00 76.62 174 LEU A O 1
ATOM 1328 N N . GLN A 1 175 ? -12.891 2.682 18.797 1.00 70.12 175 GLN A N 1
ATOM 1329 C CA . GLN A 1 175 ? -13.061 4.054 19.265 1.00 70.12 175 GLN A CA 1
ATOM 1330 C C . GLN A 1 175 ? -13.120 4.999 18.062 1.00 70.12 175 GLN A C 1
ATOM 1332 O O . GLN A 1 175 ? -12.136 5.226 17.356 1.00 70.12 175 GLN A O 1
ATOM 1337 N N . ALA A 1 176 ? -14.304 5.560 17.830 1.00 58.41 176 ALA A N 1
ATOM 1338 C CA . ALA A 1 176 ? -14.432 6.761 17.025 1.00 58.41 176 ALA A CA 1
ATOM 1339 C C . ALA A 1 176 ? -14.073 7.937 17.938 1.00 58.41 176 ALA A C 1
ATOM 1341 O O . ALA A 1 176 ? -14.834 8.287 18.841 1.00 58.41 176 ALA A O 1
ATOM 1342 N N . SER A 1 177 ? -12.885 8.509 17.762 1.00 52.47 177 SER A N 1
ATOM 1343 C CA . SER A 1 177 ? -12.645 9.865 18.253 1.00 52.47 177 SER A CA 1
ATOM 1344 C C . SER A 1 177 ? -13.610 10.812 17.523 1.00 52.47 177 SER A C 1
ATOM 1346 O O . SER A 1 177 ? -14.083 10.494 16.430 1.00 52.47 177 SER A O 1
ATOM 1348 N N . LEU A 1 178 ? -13.924 11.964 18.122 1.00 43.28 178 LEU A N 1
ATOM 1349 C CA . LEU A 1 178 ? -14.711 13.065 17.538 1.00 43.28 178 LEU A CA 1
ATOM 1350 C C . LEU A 1 178 ? -13.989 13.718 16.334 1.00 43.28 178 LEU A C 1
ATOM 1352 O O . LEU A 1 178 ? -13.864 14.935 16.265 1.00 43.28 178 LEU A O 1
ATOM 1356 N N . GLY A 1 179 ? -13.468 12.921 15.401 1.00 47.41 179 GLY A N 1
ATOM 1357 C CA . GLY A 1 179 ? -12.908 13.39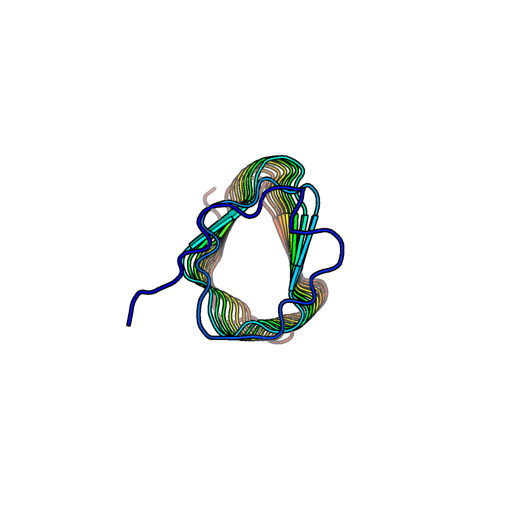6 14.148 1.00 47.41 179 GLY A CA 1
ATOM 1358 C C . GLY A 1 179 ? -14.025 14.028 13.333 1.00 47.41 179 GLY A C 1
ATOM 1359 O O . GLY A 1 179 ? -15.014 13.378 12.986 1.00 47.41 179 GLY A O 1
ATOM 1360 N N . THR A 1 180 ? -13.899 15.319 13.060 1.00 42.06 180 THR A N 1
ATOM 1361 C CA . THR A 1 180 ? -14.805 16.032 12.170 1.00 42.06 180 THR A CA 1
ATOM 1362 C C . THR A 1 180 ? -14.599 15.520 10.751 1.00 42.06 180 THR A C 1
ATOM 1364 O O . THR A 1 180 ? -13.705 15.971 10.042 1.00 42.06 180 THR A O 1
ATOM 1367 N N . PHE A 1 181 ? -15.432 14.572 10.320 1.00 49.25 181 PHE A N 1
ATOM 1368 C CA . PHE A 1 181 ? -15.560 14.232 8.908 1.00 49.25 181 PHE A CA 1
ATOM 1369 C C . PHE A 1 181 ? -16.223 15.411 8.202 1.00 49.25 181 PHE A C 1
ATOM 1371 O O . PHE A 1 181 ? -17.448 15.534 8.173 1.00 49.25 181 PHE A O 1
ATOM 1378 N N . THR A 1 182 ? -15.415 16.312 7.654 1.00 47.84 182 THR A N 1
ATOM 1379 C CA . THR A 1 182 ? -15.938 17.339 6.756 1.00 47.84 182 THR A CA 1
ATOM 1380 C C . THR A 1 182 ? -16.081 16.699 5.379 1.00 47.84 182 THR A C 1
ATOM 1382 O O . THR A 1 182 ? -15.137 16.585 4.602 1.00 47.84 182 THR A O 1
ATOM 1385 N N . SER A 1 183 ? -17.283 16.192 5.104 1.00 43.47 183 SER A N 1
ATOM 1386 C CA . SER A 1 183 ? -17.697 15.914 3.733 1.00 43.47 183 SER A CA 1
ATOM 1387 C C . SER A 1 183 ? -18.051 17.260 3.111 1.00 43.47 183 SER A C 1
ATOM 1389 O O . SER A 1 183 ? -19.030 17.887 3.517 1.00 43.47 183 SER A O 1
ATOM 1391 N N . SER A 1 184 ? -17.227 17.745 2.185 1.00 42.34 184 SER A N 1
ATOM 1392 C CA . SER A 1 184 ? -17.619 18.865 1.334 1.00 42.34 184 SER A CA 1
ATOM 1393 C C . SER A 1 184 ? -18.725 18.369 0.403 1.00 42.34 184 SER A C 1
ATOM 1395 O O . SER A 1 184 ? -18.466 17.531 -0.457 1.00 42.34 184 SER A O 1
ATOM 1397 N N . GLN A 1 185 ? -19.965 18.806 0.641 1.00 35.78 185 GLN A N 1
ATOM 1398 C CA . GLN A 1 185 ? -21.093 18.599 -0.277 1.00 35.78 185 GLN A CA 1
ATOM 1399 C C . GLN A 1 185 ? -21.019 19.573 -1.450 1.00 35.78 185 GLN A C 1
ATOM 1401 O O . GLN A 1 185 ? -20.609 20.734 -1.215 1.00 35.78 185 GLN A O 1
#

Radius of gyration: 17.12 Å; chains: 1; bounding box: 58×30×32 Å